Protein AF-A0A2M8W780-F1 (afdb_monomer)

Foldseek 3Di:
DVPFDDDDDQQWWFQFVQFGTDGLVRDAQQTWFWFPADPVGNTHTDGRHGRDDDDDPPPPDDPDDDPPDDDADDDPPPQWAFDDRPPTTGIIGNPDPPDPPQAADKDKDFDDDDDPPDPVNVQSVQLCSPAHGIWIWGDALNATATASHDDQLEGEHEQEDPDQVPGLLQVPDPPVSVVVVLVRLVRVQSRCPGNSHSHPAYEYEYQDVSNQVRVVVSCVVVVGHYYYHHDD

Nearest PDB structures (foldseek):
  6j27-assembly1_A  TM=8.317E-01  e=1.323E+00  Thermus thermophilus HB27
  6j28-assembly2_D  TM=6.941E-01  e=6.254E-01  Thermus thermophilus HB27
  2jjq-assembly1_A  TM=8.835E-01  e=2.631E+00  Pyrococcus abyssi
  7pjh-assembly1_B  TM=4.717E-01  e=2.631E+00  Homo sapiens
  4onj-assembly1_A  TM=4.724E-01  e=1.925E+00  Nicotiana tabacum

Organism: NCBI:txid620910

Mean predicted aligned error: 14.0 Å

Structure (mmCIF, N/CA/C/O backbone):
data_AF-A0A2M8W780-F1
#
_entry.id   AF-A0A2M8W780-F1
#
loop_
_atom_site.group_PDB
_atom_site.id
_atom_site.type_symbol
_atom_site.label_atom_id
_atom_site.label_alt_id
_atom_site.label_comp_id
_atom_site.label_asym_id
_atom_site.label_entity_id
_atom_site.label_seq_id
_atom_site.pdbx_PDB_ins_code
_atom_site.Cartn_x
_atom_site.Cartn_y
_atom_site.Cartn_z
_atom_site.occupancy
_atom_site.B_iso_or_equiv
_atom_site.auth_seq_id
_atom_site.auth_comp_id
_atom_site.auth_asym_id
_atom_site.auth_atom_id
_atom_site.pdbx_PDB_model_num
ATOM 1 N N . ILE A 1 1 ? -22.016 -0.890 18.131 1.00 91.19 1 ILE A N 1
ATOM 2 C CA . ILE A 1 1 ? -22.018 -2.068 17.231 1.00 91.19 1 ILE A CA 1
ATOM 3 C C . ILE A 1 1 ? -23.235 -2.897 17.609 1.00 91.19 1 ILE A C 1
ATOM 5 O O . ILE A 1 1 ? -23.218 -3.497 18.677 1.00 91.19 1 ILE A O 1
ATOM 9 N N . ASN A 1 2 ? -24.309 -2.871 16.814 1.00 88.75 2 ASN A N 1
ATOM 10 C CA . ASN A 1 2 ? -25.604 -3.466 17.177 1.00 88.75 2 ASN A CA 1
ATOM 11 C C . ASN A 1 2 ? -26.101 -3.036 18.574 1.00 88.75 2 ASN A C 1
ATOM 13 O O . ASN A 1 2 ? -26.599 -3.848 19.353 1.00 88.75 2 ASN A O 1
ATOM 17 N N . GLY A 1 3 ? -25.897 -1.765 18.937 1.00 90.06 3 GLY A N 1
ATOM 18 C CA . GLY A 1 3 ? -26.239 -1.248 20.272 1.00 90.06 3 GLY A CA 1
ATOM 19 C C . GLY A 1 3 ? -25.337 -1.730 21.422 1.00 90.06 3 GLY A C 1
ATOM 20 O O . GLY A 1 3 ? -25.556 -1.336 22.563 1.00 90.06 3 GLY A O 1
ATOM 21 N N . GLN A 1 4 ? -24.312 -2.539 21.139 1.00 94.75 4 GLN A N 1
ATOM 22 C CA . GLN A 1 4 ? -23.289 -2.984 22.090 1.00 94.75 4 GLN A CA 1
ATOM 23 C C . GLN A 1 4 ? -21.994 -2.174 21.935 1.00 94.75 4 GLN A C 1
ATOM 25 O O . GLN A 1 4 ? -21.720 -1.604 20.868 1.00 94.75 4 GLN A O 1
ATOM 30 N N . ARG A 1 5 ? -21.188 -2.131 23.002 1.00 91.94 5 ARG A N 1
ATOM 31 C CA . ARG A 1 5 ? -19.956 -1.333 23.091 1.00 91.94 5 ARG A CA 1
ATOM 32 C C . ARG A 1 5 ? -18.717 -2.225 23.196 1.00 91.94 5 ARG A C 1
ATOM 34 O O . ARG A 1 5 ? -18.712 -3.196 23.942 1.00 91.94 5 ARG A O 1
ATOM 41 N N . VAL A 1 6 ? -17.668 -1.833 22.476 1.00 90.81 6 VAL A N 1
ATOM 42 C CA . VAL A 1 6 ? -16.291 -2.317 22.633 1.00 90.81 6 VAL A CA 1
ATOM 43 C C . VAL A 1 6 ? -15.435 -1.104 22.979 1.00 90.81 6 VAL A C 1
ATOM 45 O O . VAL A 1 6 ? -15.558 -0.075 22.318 1.00 90.81 6 VAL A O 1
ATOM 48 N N . THR A 1 7 ? -14.592 -1.223 24.002 1.00 88.50 7 THR A N 1
ATOM 49 C CA . THR A 1 7 ? -13.634 -0.183 24.405 1.00 88.50 7 THR A CA 1
ATOM 50 C C . THR A 1 7 ? -12.225 -0.666 24.086 1.00 88.50 7 THR A C 1
ATOM 52 O O . THR A 1 7 ? -11.894 -1.819 24.354 1.00 88.50 7 THR A O 1
ATOM 55 N N . THR A 1 8 ? -11.404 0.196 23.491 1.00 82.94 8 THR A N 1
ATOM 56 C CA . THR A 1 8 ? -10.075 -0.154 22.975 1.00 82.94 8 THR A CA 1
ATOM 57 C C . THR A 1 8 ? -9.179 1.083 22.902 1.00 82.94 8 THR A C 1
ATOM 59 O O . THR A 1 8 ? -9.688 2.202 22.968 1.00 82.94 8 THR A O 1
ATOM 62 N N . THR A 1 9 ? -7.861 0.898 22.767 1.00 77.81 9 THR A N 1
ATOM 63 C CA . THR A 1 9 ? -6.937 2.014 22.503 1.00 77.81 9 THR A CA 1
ATOM 64 C C . THR A 1 9 ? -7.148 2.578 21.102 1.00 77.81 9 THR A C 1
ATOM 66 O O . THR A 1 9 ? -7.681 1.905 20.215 1.00 77.81 9 THR A O 1
ATOM 69 N N . ASP A 1 10 ? -6.733 3.824 20.901 1.00 76.88 10 ASP A N 1
ATOM 70 C CA . ASP A 1 10 ? -7.009 4.590 19.691 1.00 76.88 10 ASP A CA 1
ATOM 71 C C . ASP A 1 10 ? -6.284 4.018 18.458 1.00 76.88 10 ASP A C 1
ATOM 73 O O . ASP A 1 10 ? -6.794 4.137 17.341 1.00 76.88 10 ASP A O 1
ATOM 77 N N . GLU A 1 11 ? -5.148 3.336 18.647 1.00 68.19 11 GLU A N 1
ATOM 78 C CA . GLU A 1 11 ? -4.393 2.685 17.570 1.00 68.19 11 GLU A CA 1
ATOM 79 C C . GLU A 1 11 ? -4.910 1.297 17.177 1.00 68.19 11 GLU A C 1
ATOM 81 O O . GLU A 1 11 ? -4.496 0.781 16.139 1.00 68.19 11 GLU A O 1
ATOM 86 N N . HIS A 1 12 ? -5.776 0.666 17.979 1.00 78.25 12 HIS A N 1
ATOM 87 C CA . HIS A 1 12 ? -6.146 -0.734 17.764 1.00 78.25 12 HIS A CA 1
ATOM 88 C C . HIS A 1 12 ? -6.961 -0.904 16.465 1.00 78.25 12 HIS A C 1
ATOM 90 O O . HIS A 1 12 ? -8.044 -0.318 16.362 1.00 78.25 12 HIS A O 1
ATOM 96 N N . PRO A 1 13 ? -6.488 -1.670 15.461 1.00 81.44 13 PRO A N 1
ATOM 97 C CA . PRO A 1 13 ? -7.162 -1.722 14.166 1.00 81.44 13 PRO A CA 1
ATOM 98 C C . PRO A 1 13 ? -8.357 -2.683 14.121 1.00 81.44 13 PRO A C 1
ATOM 100 O O . PRO A 1 13 ? -8.284 -3.808 14.616 1.00 81.44 13 PRO A O 1
ATOM 103 N N . PHE A 1 14 ? -9.420 -2.276 13.426 1.00 85.88 14 PHE A N 1
ATOM 104 C CA . PHE A 1 14 ? -10.593 -3.083 13.071 1.00 85.88 14 PHE A CA 1
ATOM 105 C C . PHE A 1 14 ? -10.617 -3.333 11.565 1.00 85.88 14 PHE A C 1
ATOM 107 O O . PHE A 1 14 ? -10.292 -2.440 10.784 1.00 85.88 14 PHE A O 1
ATOM 114 N N . MET A 1 15 ? -11.019 -4.531 11.139 1.00 81.88 15 MET A N 1
ATOM 115 C CA . MET A 1 15 ? -11.178 -4.830 9.716 1.00 81.88 15 MET A CA 1
ATOM 116 C C . MET A 1 15 ? -12.504 -4.264 9.202 1.00 81.88 15 MET A C 1
ATOM 118 O O . MET A 1 15 ? -13.576 -4.670 9.656 1.00 81.88 15 MET A O 1
ATOM 122 N N . VAL A 1 16 ? -12.437 -3.376 8.215 1.00 79.00 16 VAL A N 1
ATOM 123 C CA . VAL A 1 16 ? -13.590 -2.754 7.563 1.00 79.00 16 VAL A CA 1
ATOM 124 C C . VAL A 1 16 ? -13.716 -3.277 6.130 1.00 79.00 16 VAL A C 1
ATOM 126 O O . VAL A 1 16 ? -12.781 -3.212 5.330 1.00 79.00 16 VAL A O 1
ATOM 129 N N . ALA A 1 17 ? -14.882 -3.814 5.783 1.00 72.19 17 ALA A N 1
ATOM 130 C CA . ALA A 1 17 ? -15.147 -4.399 4.476 1.00 72.19 17 ALA A CA 1
ATOM 131 C C . ALA A 1 17 ? -14.957 -3.365 3.355 1.00 72.19 17 ALA A C 1
ATOM 133 O O . ALA A 1 17 ? -15.564 -2.295 3.366 1.00 72.19 17 ALA A O 1
ATOM 134 N N . GLY A 1 18 ? -14.100 -3.696 2.386 1.00 58.19 18 GLY A N 1
ATOM 135 C CA . GLY A 1 18 ? -13.747 -2.813 1.270 1.00 58.19 18 GLY A CA 1
ATOM 136 C C . GLY A 1 18 ? -12.780 -1.673 1.616 1.00 58.19 18 GLY A C 1
ATOM 137 O O . GLY A 1 18 ? -12.380 -0.955 0.705 1.00 58.19 18 GLY A O 1
ATOM 138 N N . LEU A 1 19 ? -12.393 -1.511 2.890 1.00 51.81 19 LEU A N 1
ATOM 139 C CA . LEU A 1 19 ? -11.484 -0.454 3.360 1.00 51.81 19 LEU A CA 1
ATOM 140 C C . LEU A 1 19 ? -10.220 -0.993 4.060 1.00 51.81 19 LEU A C 1
ATOM 142 O O . LEU A 1 19 ? -9.216 -0.290 4.126 1.00 51.81 19 LEU A O 1
ATOM 146 N N . GLY A 1 20 ? -10.226 -2.244 4.526 1.00 64.88 20 GLY A N 1
ATOM 147 C CA . GLY A 1 20 ? -9.077 -2.865 5.190 1.00 64.88 20 GLY A CA 1
ATOM 148 C C . GLY A 1 20 ? -9.007 -2.551 6.687 1.00 64.88 20 GLY A C 1
ATOM 149 O O . GLY A 1 20 ? -10.019 -2.255 7.319 1.00 64.88 20 GLY A O 1
ATOM 150 N N . TRP A 1 21 ? -7.813 -2.654 7.276 1.00 76.88 21 TRP A N 1
ATOM 151 C CA . TRP A 1 21 ? -7.585 -2.362 8.694 1.00 76.88 21 TRP A CA 1
ATOM 152 C C . TRP A 1 21 ? -7.623 -0.855 8.969 1.00 76.88 21 TRP A C 1
ATOM 154 O O . TRP A 1 21 ? -6.820 -0.111 8.412 1.00 76.88 21 TRP A O 1
ATOM 164 N N . ILE A 1 22 ? -8.507 -0.416 9.865 1.00 70.62 22 ILE A N 1
ATOM 165 C CA . ILE A 1 22 ? -8.675 0.986 10.270 1.00 70.62 22 ILE A CA 1
ATOM 166 C C . ILE A 1 22 ? -8.474 1.102 11.778 1.00 70.62 22 ILE A C 1
ATOM 168 O O . ILE A 1 22 ? -9.104 0.370 12.539 1.00 70.62 22 ILE A O 1
ATOM 172 N N . ALA A 1 23 ? -7.600 2.013 12.216 1.00 75.56 23 ALA A N 1
ATOM 173 C CA . ALA A 1 23 ? -7.393 2.292 13.636 1.00 75.56 23 ALA A CA 1
ATOM 174 C C . ALA A 1 23 ? -8.700 2.757 14.298 1.00 75.56 23 ALA A C 1
ATOM 176 O O . ALA A 1 23 ? -9.481 3.485 13.684 1.00 75.56 23 ALA A O 1
ATOM 177 N N . ALA A 1 24 ? -8.925 2.383 15.558 1.00 82.06 24 ALA A N 1
ATOM 178 C CA . ALA A 1 24 ? -10.159 2.702 16.276 1.00 82.06 24 ALA A CA 1
ATOM 179 C C . ALA A 1 24 ? -10.518 4.200 16.246 1.00 82.06 24 ALA A C 1
ATOM 181 O O . ALA A 1 24 ? -11.689 4.543 16.093 1.00 82.06 24 ALA A O 1
ATOM 182 N N . ARG A 1 25 ? -9.522 5.095 16.328 1.00 78.69 25 ARG A N 1
ATOM 183 C CA . ARG A 1 25 ? -9.727 6.557 16.242 1.00 78.69 25 ARG A CA 1
ATOM 184 C C . ARG A 1 25 ? -10.206 7.071 14.889 1.00 78.69 25 ARG A C 1
ATOM 186 O O . ARG A 1 25 ? -10.754 8.167 14.824 1.00 78.69 25 ARG A O 1
ATOM 193 N N . ASP A 1 26 ? -9.942 6.316 13.828 1.00 77.94 26 ASP A N 1
ATOM 194 C CA . ASP A 1 26 ? -10.221 6.706 12.447 1.00 77.94 26 ASP A CA 1
ATOM 195 C C . ASP A 1 26 ? -11.528 6.080 11.929 1.00 77.94 26 ASP A C 1
ATOM 197 O O . ASP A 1 26 ? -12.012 6.467 10.861 1.00 77.94 26 ASP A O 1
ATOM 201 N N . LEU A 1 27 ? -12.127 5.160 12.700 1.00 82.56 27 LEU A N 1
ATOM 202 C CA . LEU A 1 27 ? -13.440 4.586 12.424 1.00 82.56 27 LEU A CA 1
ATOM 203 C C . LEU A 1 27 ?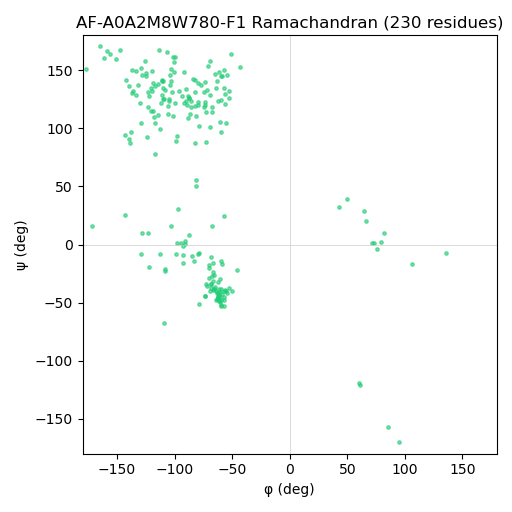 -14.534 5.653 12.422 1.00 82.56 27 LEU A C 1
ATOM 205 O O . LEU A 1 27 ? -14.510 6.632 13.174 1.00 82.56 27 LEU A O 1
ATOM 209 N N . ARG A 1 28 ? -15.553 5.428 11.597 1.00 84.94 28 ARG A N 1
ATOM 210 C CA . ARG A 1 28 ? -16.706 6.316 11.464 1.00 84.94 28 ARG A CA 1
ATOM 211 C C . ARG A 1 28 ? -18.003 5.542 11.614 1.00 84.94 28 ARG A C 1
ATOM 213 O O . ARG A 1 28 ? -18.146 4.404 11.170 1.00 84.94 28 ARG A O 1
ATOM 220 N N . ALA A 1 29 ? -18.998 6.206 12.200 1.00 88.88 29 ALA A N 1
ATOM 221 C CA . ALA A 1 29 ? -20.367 5.717 12.155 1.00 88.88 29 ALA A CA 1
ATOM 222 C C . ALA A 1 29 ? -20.763 5.441 10.694 1.00 88.88 29 ALA A C 1
ATOM 224 O O . ALA A 1 29 ? -20.635 6.307 9.827 1.00 88.88 29 ALA A O 1
ATOM 225 N N . GLY A 1 30 ? -21.233 4.227 10.428 1.00 84.81 30 GLY A N 1
ATOM 226 C CA . GLY A 1 30 ? -21.582 3.747 9.099 1.00 84.81 30 GLY A CA 1
ATOM 227 C C . GLY A 1 30 ? -20.597 2.753 8.483 1.00 84.81 30 GLY A C 1
ATOM 228 O O . GLY A 1 30 ? -21.027 2.055 7.561 1.00 84.81 30 GLY A O 1
ATOM 229 N N . ASP A 1 31 ? -19.365 2.637 8.990 1.00 84.19 31 ASP A N 1
ATOM 230 C CA . ASP A 1 31 ? -18.381 1.654 8.515 1.00 84.19 31 ASP A 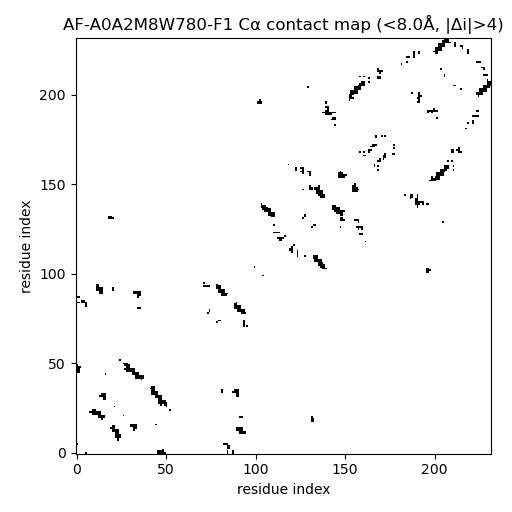CA 1
ATOM 231 C C . ASP A 1 31 ? -18.908 0.217 8.661 1.00 84.19 31 ASP A C 1
ATOM 233 O O . ASP A 1 31 ? -19.641 -0.103 9.600 1.00 84.19 31 ASP A O 1
ATOM 237 N N . LEU A 1 32 ? -18.557 -0.656 7.715 1.00 86.38 32 LEU A N 1
ATOM 238 C CA . LEU A 1 32 ? -18.978 -2.060 7.700 1.00 86.38 32 LEU A CA 1
ATOM 239 C C . LEU A 1 32 ? -17.867 -2.939 8.277 1.00 86.38 32 LEU A C 1
ATOM 241 O O . LEU A 1 32 ? -16.970 -3.357 7.552 1.00 86.38 32 LEU A O 1
ATOM 245 N N . LEU A 1 33 ? -17.914 -3.224 9.577 1.00 89.44 33 LEU A N 1
ATOM 246 C CA . LEU A 1 33 ? -16.915 -4.062 10.242 1.00 89.44 33 LEU A CA 1
ATOM 247 C C . LEU A 1 33 ? -17.087 -5.521 9.820 1.00 89.44 33 LEU A C 1
ATOM 249 O O . LEU A 1 33 ? -18.205 -6.038 9.847 1.00 89.44 33 LEU A O 1
ATOM 253 N N . VAL A 1 34 ? -15.993 -6.191 9.461 1.00 86.38 34 VAL A N 1
ATOM 254 C CA . VAL A 1 34 ? -16.003 -7.623 9.139 1.00 86.38 34 VAL A CA 1
ATOM 255 C C . VAL A 1 34 ? -16.265 -8.420 10.410 1.00 86.38 34 VAL A C 1
ATOM 257 O O . VAL A 1 34 ? -15.597 -8.231 11.431 1.00 86.38 34 VAL A O 1
ATOM 260 N N . THR A 1 35 ? -17.243 -9.318 10.342 1.00 89.62 35 THR A N 1
ATOM 261 C CA . THR A 1 35 ? -17.590 -10.222 11.436 1.00 89.62 35 THR A CA 1
ATOM 262 C C . THR A 1 35 ? -17.134 -11.642 11.152 1.00 89.62 35 THR A C 1
ATOM 264 O O . THR A 1 35 ? -16.807 -11.983 10.014 1.00 89.62 35 THR A O 1
ATOM 267 N N . ALA A 1 36 ? -17.130 -12.487 12.186 1.00 81.69 36 ALA A N 1
ATOM 268 C CA . ALA A 1 36 ? -16.865 -13.910 12.007 1.00 81.69 36 ALA A CA 1
ATOM 269 C C . ALA A 1 36 ? -17.790 -14.492 10.929 1.00 81.69 36 ALA A C 1
ATOM 271 O O . ALA A 1 36 ? -18.995 -14.225 10.918 1.00 81.69 36 ALA A O 1
ATOM 272 N N . ALA A 1 37 ? -17.201 -15.246 10.002 1.00 67.94 37 ALA A N 1
ATOM 273 C CA . ALA A 1 37 ? -17.949 -15.944 8.972 1.00 67.94 37 ALA A CA 1
ATOM 274 C C . ALA A 1 37 ? -18.852 -17.005 9.616 1.00 67.94 37 ALA A C 1
ATOM 276 O O . ALA A 1 37 ? -18.407 -17.782 10.462 1.00 67.94 37 ALA A O 1
ATOM 277 N N . ASP A 1 38 ? -20.103 -17.056 9.172 1.00 58.88 38 ASP A N 1
ATOM 278 C CA . ASP A 1 38 ? -20.955 -18.232 9.335 1.00 58.88 38 ASP A CA 1
ATOM 279 C C . ASP A 1 38 ? -20.621 -19.195 8.176 1.00 58.88 38 ASP A C 1
ATOM 281 O O . ASP A 1 38 ? -20.380 -18.715 7.062 1.00 58.88 38 ASP A O 1
ATOM 285 N N . PRO A 1 39 ? -20.600 -20.529 8.362 1.00 47.28 39 PRO A N 1
ATOM 286 C CA . PRO A 1 39 ? -20.516 -21.487 7.255 1.00 47.28 39 PRO A CA 1
ATOM 287 C C . PRO A 1 39 ? -21.463 -21.212 6.068 1.00 47.28 39 PRO A C 1
ATOM 289 O O . PRO A 1 39 ? -21.170 -21.666 4.962 1.00 47.28 39 PRO A O 1
ATOM 292 N N . THR A 1 40 ? -22.559 -20.463 6.240 1.00 47.16 40 THR A N 1
ATOM 293 C CA . THR A 1 40 ? -23.440 -20.051 5.129 1.00 47.16 40 THR A CA 1
ATOM 294 C C . THR A 1 40 ? -23.109 -18.688 4.508 1.00 47.16 40 THR A C 1
ATOM 296 O O . THR A 1 40 ? -23.589 -18.394 3.414 1.00 47.16 40 THR A O 1
ATOM 299 N N . THR A 1 41 ? -22.306 -17.853 5.175 1.00 50.41 41 THR A N 1
ATOM 300 C CA . THR A 1 41 ? -21.992 -16.476 4.760 1.00 50.41 41 THR A CA 1
ATOM 301 C C . THR A 1 41 ? -20.505 -16.179 5.013 1.00 50.41 41 THR A C 1
ATOM 303 O O . THR A 1 41 ? -20.143 -15.701 6.091 1.00 50.41 41 THR A O 1
ATOM 306 N N . PRO A 1 42 ? -19.624 -16.430 4.025 1.00 49.50 42 PRO A N 1
ATOM 307 C CA . PRO A 1 42 ? -18.169 -16.377 4.207 1.00 49.50 42 PRO A CA 1
ATOM 308 C C . PRO A 1 42 ? -17.597 -14.971 4.447 1.00 49.50 42 PRO A C 1
ATOM 310 O O . PRO A 1 42 ? -16.437 -14.833 4.827 1.00 49.50 42 PRO A O 1
ATOM 313 N N . THR A 1 43 ? -18.380 -13.908 4.253 1.00 60.56 43 THR A N 1
ATOM 314 C CA . THR A 1 43 ? -18.011 -12.552 4.679 1.00 60.56 43 THR A CA 1
ATOM 315 C C . THR A 1 43 ? -19.260 -11.838 5.171 1.00 60.56 43 THR A C 1
ATOM 317 O O . THR A 1 43 ? -20.032 -11.289 4.387 1.00 60.56 43 THR A O 1
ATOM 320 N N . ALA A 1 44 ? -19.487 -11.901 6.478 1.00 81.88 44 ALA A N 1
ATOM 321 C CA . ALA A 1 44 ? -20.535 -11.144 7.140 1.00 81.88 44 ALA A CA 1
ATOM 322 C C . ALA A 1 44 ? -19.972 -9.797 7.621 1.00 81.88 44 ALA A C 1
ATOM 324 O O . ALA A 1 44 ? -18.783 -9.673 7.924 1.00 81.88 44 ALA A O 1
ATOM 325 N N . THR A 1 45 ? -20.823 -8.773 7.647 1.00 87.50 45 THR A N 1
ATOM 326 C CA . THR A 1 45 ? -20.456 -7.434 8.119 1.00 87.50 45 THR A CA 1
ATOM 327 C C . THR A 1 45 ? -21.508 -6.883 9.062 1.00 87.50 45 THR A C 1
ATOM 329 O O . THR A 1 45 ? -22.700 -7.117 8.856 1.00 87.50 45 THR A O 1
ATOM 332 N N . VAL A 1 46 ? -21.084 -6.059 10.016 1.00 92.25 46 VAL A N 1
ATOM 333 C CA . VAL A 1 46 ? -21.964 -5.265 10.878 1.00 92.25 46 VAL A CA 1
ATOM 334 C C . VAL A 1 46 ? -21.699 -3.777 10.672 1.00 92.25 46 VAL A C 1
ATOM 336 O O . VAL A 1 46 ? -20.553 -3.350 10.556 1.00 92.25 46 VAL A O 1
ATOM 339 N N . ARG A 1 47 ? -22.760 -2.966 10.633 1.00 91.94 47 ARG A N 1
ATOM 340 C CA . ARG A 1 47 ? -22.622 -1.509 10.568 1.00 91.94 47 ARG A CA 1
ATOM 341 C C . ARG A 1 47 ? -22.197 -0.964 11.933 1.00 91.94 47 ARG A C 1
ATOM 343 O O . ARG A 1 47 ? -22.805 -1.283 12.952 1.00 91.94 47 ARG A O 1
ATOM 350 N N . LEU A 1 48 ? -21.178 -0.113 11.952 1.00 93.38 48 LEU A N 1
ATOM 351 C CA . LEU A 1 48 ? -20.771 0.621 13.142 1.00 93.38 48 LEU A CA 1
ATOM 352 C C . LEU A 1 48 ? -21.766 1.752 13.426 1.00 93.38 48 LEU A C 1
ATOM 354 O O . LEU A 1 48 ? -21.938 2.647 12.604 1.00 93.38 48 LEU A O 1
ATOM 358 N N . ASP A 1 49 ? -22.429 1.713 14.582 1.00 93.38 49 ASP A N 1
ATOM 359 C CA . ASP A 1 49 ? -23.482 2.685 14.915 1.00 93.38 49 ASP A CA 1
ATOM 360 C C . ASP A 1 49 ? -22.922 4.071 15.267 1.00 93.38 49 ASP A C 1
ATOM 362 O O . ASP A 1 49 ? -23.456 5.090 14.837 1.00 93.38 49 ASP A O 1
ATOM 366 N N . ALA A 1 50 ? -21.860 4.104 16.075 1.00 91.56 50 ALA A N 1
ATOM 367 C CA . ALA A 1 50 ? -21.275 5.312 16.645 1.00 91.56 50 ALA A CA 1
ATOM 368 C C . ALA A 1 50 ? -19.838 5.048 17.117 1.00 91.56 50 ALA A C 1
ATOM 370 O O . ALA A 1 50 ? -19.466 3.896 17.362 1.00 91.56 50 ALA A O 1
ATOM 371 N N . VAL A 1 51 ? -19.067 6.126 17.273 1.00 90.19 51 VAL A N 1
ATOM 372 C CA . VAL A 1 51 ? -17.728 6.130 17.874 1.00 90.19 51 VAL A CA 1
ATOM 373 C C . VAL A 1 51 ? -17.694 7.226 18.933 1.00 90.19 51 VAL A C 1
ATOM 375 O O . VAL A 1 51 ? -17.923 8.392 18.615 1.00 90.19 51 VAL A O 1
ATOM 378 N N . ASP A 1 52 ? -17.396 6.839 20.172 1.00 87.94 52 ASP A N 1
ATOM 379 C CA . ASP A 1 52 ? -17.179 7.751 21.295 1.00 87.94 52 ASP A CA 1
ATOM 380 C C . ASP A 1 52 ? -15.670 7.805 21.581 1.00 87.94 52 ASP A C 1
ATOM 382 O O . ASP A 1 52 ? -15.053 6.766 21.814 1.00 87.94 52 ASP A O 1
ATOM 386 N N . ILE A 1 53 ? -15.066 8.999 21.548 1.00 81.56 53 ILE A N 1
ATOM 387 C CA . ILE A 1 53 ? -13.638 9.191 21.850 1.00 81.56 53 ILE A CA 1
ATOM 388 C C . ILE A 1 53 ? -13.507 9.829 23.230 1.00 81.56 53 ILE A C 1
ATOM 390 O O . ILE A 1 53 ? -13.836 11.002 23.415 1.00 81.56 53 ILE A O 1
ATOM 394 N N . GLU A 1 54 ? -12.972 9.069 24.179 1.00 79.19 54 GLU A N 1
ATOM 395 C CA . GLU A 1 54 ? -12.589 9.573 25.496 1.00 79.19 54 GLU A CA 1
ATOM 396 C C . GLU A 1 54 ? -11.129 10.048 25.449 1.00 79.19 54 GLU A C 1
ATOM 398 O O . GLU A 1 54 ? -10.230 9.303 25.058 1.00 79.19 54 GLU A O 1
ATOM 403 N N . ARG A 1 55 ? -10.881 11.312 25.812 1.00 70.56 55 ARG A N 1
ATOM 404 C CA . ARG A 1 55 ? -9.522 11.852 25.952 1.00 70.56 55 ARG A CA 1
ATOM 405 C C . ARG A 1 55 ? -9.147 11.851 27.426 1.00 70.56 55 ARG A C 1
ATOM 407 O O . ARG A 1 55 ? -9.819 12.497 28.220 1.00 70.56 55 ARG A O 1
ATOM 414 N N . ALA A 1 56 ? -8.064 11.164 27.774 1.00 60.91 56 ALA A N 1
ATOM 415 C CA . ALA A 1 56 ? -7.443 11.334 29.080 1.00 60.91 56 ALA A CA 1
ATOM 416 C C . ALA A 1 56 ? -6.734 12.701 29.110 1.00 60.91 56 ALA A C 1
ATOM 418 O O . ALA A 1 56 ? -5.779 12.935 28.359 1.00 60.91 56 ALA A O 1
ATOM 419 N N . ASP A 1 57 ? -7.219 13.626 29.939 1.00 52.03 57 ASP A N 1
ATOM 420 C CA . ASP A 1 57 ? -6.667 14.976 30.065 1.00 52.03 57 ASP A CA 1
ATOM 421 C C . ASP A 1 57 ? -5.322 14.947 30.805 1.00 52.03 57 ASP A C 1
ATOM 423 O O . ASP A 1 57 ? -5.218 15.167 32.010 1.00 52.03 57 ASP A O 1
ATOM 427 N N . ARG A 1 58 ? -4.234 14.759 30.053 1.00 50.59 58 ARG A N 1
ATOM 428 C CA . ARG A 1 58 ? -2.858 14.780 30.588 1.00 50.59 58 ARG A CA 1
ATOM 429 C C . ARG A 1 58 ? -2.453 16.101 31.264 1.00 50.59 58 ARG A C 1
ATOM 431 O O . ARG A 1 58 ? -1.421 16.144 31.920 1.00 50.59 58 ARG A O 1
ATOM 438 N N . ALA A 1 59 ? -3.212 17.183 31.070 1.00 44.06 59 ALA A N 1
ATOM 439 C CA . ALA A 1 59 ? -2.883 18.525 31.560 1.00 44.06 59 ALA A CA 1
ATOM 440 C C . ALA A 1 59 ? -3.486 18.868 32.939 1.00 44.06 59 ALA A C 1
ATOM 442 O O . ALA A 1 59 ? -3.135 19.903 33.504 1.00 44.06 59 ALA A O 1
ATOM 443 N N . GLY A 1 60 ? -4.377 18.029 33.479 1.00 45.84 60 GLY A N 1
ATOM 444 C CA . GLY A 1 60 ? -4.995 18.215 34.803 1.00 45.84 60 GLY A CA 1
ATOM 445 C C . GLY A 1 60 ? -4.585 17.172 35.845 1.00 45.84 60 GLY A C 1
ATOM 446 O O . GLY A 1 60 ? -4.904 17.321 37.024 1.00 45.84 60 GLY A O 1
ATOM 447 N N . ALA A 1 61 ? -3.866 16.132 35.425 1.00 44.31 61 ALA A N 1
ATOM 448 C CA . ALA A 1 61 ? -3.438 15.047 36.284 1.00 44.31 61 ALA A CA 1
ATOM 449 C C . ALA A 1 61 ? -2.221 15.473 37.122 1.00 44.31 61 ALA A C 1
ATOM 451 O O . ALA A 1 61 ? -1.077 15.437 36.669 1.00 44.31 61 ALA A O 1
ATOM 452 N N . GLY A 1 62 ? -2.460 15.807 38.395 1.00 41.31 62 GLY A N 1
ATOM 453 C CA . GLY A 1 62 ? -1.518 15.378 39.433 1.00 41.31 62 GLY A CA 1
ATOM 454 C C . GLY A 1 62 ? -1.272 13.868 39.301 1.00 41.31 62 GLY A C 1
ATOM 455 O O . GLY A 1 62 ? -2.032 13.190 38.619 1.00 41.31 62 GLY A O 1
ATOM 456 N N . GLU A 1 63 ? -0.217 13.345 39.923 1.00 46.25 63 GLU A N 1
ATOM 457 C CA . GLU A 1 63 ? 0.350 11.985 39.768 1.00 46.25 63 GLU A CA 1
ATOM 458 C C . GLU A 1 63 ? -0.598 10.777 40.041 1.00 46.25 63 GLU A C 1
ATOM 460 O O . GLU A 1 63 ? -0.139 9.692 40.385 1.00 46.25 63 GLU A O 1
ATOM 465 N N . THR A 1 64 ? -1.920 10.919 39.913 1.00 46.59 64 THR A N 1
ATOM 466 C CA . THR A 1 64 ? -2.948 9.932 40.263 1.00 46.59 64 THR A CA 1
ATOM 467 C C . THR A 1 64 ? -4.158 9.900 39.312 1.00 46.59 64 THR A C 1
ATOM 469 O O . THR A 1 64 ? -5.235 9.508 39.760 1.00 46.59 64 THR A O 1
ATOM 472 N N . ASP A 1 65 ? -4.053 10.314 38.043 1.00 45.72 65 ASP A N 1
ATOM 473 C CA . ASP A 1 65 ? -5.129 10.027 37.074 1.00 45.72 65 ASP A CA 1
ATOM 474 C C . ASP A 1 65 ? -4.892 8.660 36.417 1.00 45.72 65 ASP A C 1
ATOM 476 O O . ASP A 1 65 ? -3.790 8.354 35.966 1.00 45.72 65 ASP A O 1
ATOM 480 N N . SER A 1 66 ? -5.901 7.799 36.492 1.00 47.03 66 SER A N 1
ATOM 481 C CA . SER A 1 66 ? -5.784 6.339 36.457 1.00 47.03 66 SER A CA 1
ATOM 482 C C . SER A 1 66 ? -5.068 5.795 35.218 1.00 47.03 66 SER A C 1
ATOM 484 O O . SER A 1 66 ? -5.568 5.947 34.104 1.00 47.03 66 SER A O 1
ATOM 486 N N . ASP A 1 67 ? -3.969 5.062 35.417 1.00 50.84 67 ASP A N 1
ATOM 487 C CA . ASP A 1 67 ? -3.432 4.155 34.401 1.00 50.84 67 ASP A CA 1
ATOM 488 C C . ASP A 1 67 ? -4.541 3.172 33.988 1.00 50.84 67 ASP A C 1
ATOM 490 O O . ASP A 1 67 ? -4.892 2.244 34.727 1.00 50.84 67 ASP A O 1
ATOM 494 N N . VAL A 1 68 ? -5.135 3.380 32.808 1.00 60.06 68 VAL A N 1
ATOM 495 C CA . VAL A 1 68 ? -6.109 2.442 32.245 1.00 60.06 68 VAL A CA 1
ATOM 496 C C . VAL A 1 68 ? -5.342 1.186 31.853 1.00 60.06 68 VAL A C 1
ATOM 498 O O . VAL A 1 68 ? -4.657 1.140 30.833 1.00 60.06 68 VAL A O 1
ATOM 501 N N . THR A 1 69 ? -5.428 0.158 32.696 1.00 65.62 69 THR A N 1
ATOM 502 C CA . THR A 1 69 ? -4.819 -1.139 32.402 1.00 65.62 69 THR A CA 1
ATOM 503 C C . THR A 1 69 ? -5.560 -1.773 31.230 1.00 65.62 69 THR A C 1
ATOM 505 O O . THR A 1 69 ? -6.732 -2.131 31.345 1.00 65.62 69 THR A O 1
ATOM 508 N N . VAL A 1 70 ? -4.864 -1.927 30.107 1.00 65.12 70 VAL A N 1
ATOM 509 C CA . VAL A 1 70 ? -5.352 -2.655 28.933 1.00 65.12 70 VAL A CA 1
ATOM 510 C C . VAL A 1 70 ? -4.678 -4.019 28.852 1.00 65.12 70 VAL A C 1
ATOM 512 O O . VAL A 1 70 ? -3.513 -4.181 29.214 1.00 65.12 70 VAL A O 1
ATOM 515 N N . TYR A 1 71 ? -5.417 -5.014 28.371 1.00 63.59 71 TYR A N 1
ATOM 516 C CA . TYR A 1 71 ? -4.908 -6.365 28.168 1.00 63.59 71 TYR A CA 1
ATOM 517 C C . TYR A 1 71 ? -4.753 -6.618 26.676 1.00 63.59 71 TYR A C 1
ATOM 519 O O . TYR A 1 71 ? -5.665 -6.341 25.901 1.00 63.59 71 TYR A O 1
ATOM 527 N N . ASN A 1 72 ? -3.608 -7.170 26.287 1.00 62.00 72 ASN A N 1
ATOM 528 C CA . ASN A 1 72 ? -3.378 -7.653 24.935 1.00 62.00 72 ASN A CA 1
ATOM 529 C C . ASN A 1 72 ? -3.063 -9.155 24.978 1.00 62.00 72 ASN A C 1
ATOM 531 O O . ASN A 1 72 ? -2.508 -9.657 25.957 1.00 62.00 72 ASN A O 1
ATOM 535 N N . VAL A 1 73 ? -3.432 -9.877 23.927 1.00 63.53 73 VAL A N 1
ATOM 536 C CA . VAL A 1 73 ? -3.186 -11.315 23.780 1.00 63.53 73 VAL A CA 1
ATOM 537 C C . VAL A 1 73 ? -2.168 -11.517 22.675 1.00 63.53 73 VAL A C 1
ATOM 539 O O . VAL A 1 73 ? -2.236 -10.837 21.668 1.00 63.53 73 VAL A O 1
ATOM 542 N N . HIS A 1 74 ? -1.221 -12.441 22.810 1.00 59.38 74 HIS A N 1
ATOM 543 C CA . HIS A 1 74 ? -0.320 -12.771 21.704 1.00 59.38 74 HIS A CA 1
ATOM 544 C C . HIS A 1 74 ? -0.974 -13.825 20.797 1.00 59.38 74 HIS A C 1
ATOM 546 O O . HIS A 1 74 ? -1.337 -14.903 21.263 1.00 59.38 74 HIS A O 1
ATOM 552 N N . VAL A 1 75 ? -1.117 -13.522 19.502 1.00 61.94 75 VAL A N 1
ATOM 553 C CA . VAL A 1 75 ? -1.688 -14.432 18.493 1.00 61.94 75 VAL A CA 1
ATOM 554 C C . VAL A 1 75 ? -0.590 -14.780 17.495 1.00 61.94 75 VAL A C 1
ATOM 556 O O . VAL A 1 75 ? -0.150 -13.913 16.749 1.00 61.94 75 VAL A O 1
ATOM 559 N N . HIS A 1 76 ? -0.150 -16.038 17.500 1.00 37.25 76 HIS A N 1
ATOM 560 C CA . HIS A 1 76 ? 1.110 -16.473 16.883 1.00 37.25 76 HIS A CA 1
ATOM 561 C C . HIS A 1 76 ? 1.135 -16.450 15.342 1.00 37.25 76 HIS A C 1
ATOM 563 O O . HIS A 1 76 ? 2.205 -16.330 14.765 1.00 37.25 76 HIS A O 1
ATOM 569 N N . ALA A 1 77 ? -0.005 -16.624 14.664 1.00 55.31 77 ALA A N 1
ATOM 570 C CA . ALA A 1 77 ? -0.022 -16.830 13.209 1.00 55.31 77 ALA A CA 1
ATOM 571 C C . ALA A 1 77 ? -0.581 -15.629 12.439 1.00 55.31 77 ALA A C 1
ATOM 573 O O . ALA A 1 77 ? 0.133 -14.962 11.704 1.00 55.31 77 ALA A O 1
ATOM 574 N N . HIS A 1 78 ? -1.872 -15.347 12.596 1.00 55.25 78 HIS A N 1
ATOM 575 C CA . HIS A 1 78 ? -2.555 -14.363 11.750 1.00 55.25 78 HIS A CA 1
ATOM 576 C C . HIS A 1 78 ? -2.600 -12.959 12.354 1.00 55.25 78 HIS A C 1
ATOM 578 O O . HIS A 1 78 ? -3.232 -12.079 11.776 1.00 55.25 78 HIS A O 1
ATOM 584 N N . HIS A 1 79 ? -2.001 -12.774 13.540 1.00 68.75 79 HIS A N 1
ATOM 585 C CA . HIS A 1 79 ? -2.012 -11.523 14.308 1.00 68.75 79 HIS A CA 1
ATOM 586 C C . HIS A 1 79 ? -3.385 -10.836 14.337 1.00 68.75 79 HIS A C 1
ATOM 588 O O . HIS A 1 79 ? -3.482 -9.621 14.392 1.00 68.75 79 HIS A O 1
ATOM 594 N N . SER A 1 80 ? -4.458 -11.625 14.302 1.00 73.69 80 SER A N 1
ATOM 595 C CA . SER A 1 80 ? -5.837 -11.162 14.199 1.00 73.69 80 SER A CA 1
ATOM 596 C C . SER A 1 80 ? -6.707 -12.048 15.072 1.00 73.69 80 SER A C 1
ATOM 598 O O . SER A 1 80 ? -6.478 -13.257 15.160 1.00 73.69 80 SER A O 1
ATOM 600 N N . TYR A 1 81 ? -7.690 -11.454 15.731 1.00 81.44 81 TYR A N 1
ATOM 601 C CA . TYR A 1 81 ? -8.643 -12.166 16.574 1.00 81.44 81 TYR A CA 1
ATOM 602 C C . TYR A 1 81 ? -10.004 -11.477 16.530 1.00 81.44 81 TYR A C 1
ATOM 604 O O . TYR A 1 81 ? -10.136 -10.369 16.016 1.00 81.44 81 TYR A O 1
ATOM 612 N N . TYR A 1 82 ? -11.030 -12.151 17.043 1.00 87.56 82 TYR A N 1
ATOM 613 C CA . TYR A 1 82 ? -12.356 -11.563 17.166 1.00 87.56 82 TYR A CA 1
ATOM 614 C C . TYR A 1 82 ? -12.558 -10.993 18.567 1.00 87.56 82 TYR A C 1
ATOM 616 O O . TYR A 1 82 ? -12.305 -11.677 19.559 1.00 87.56 82 TYR A O 1
ATOM 624 N N . VAL A 1 83 ? -13.059 -9.761 18.636 1.00 89.12 83 VAL A N 1
ATOM 625 C CA . VAL A 1 83 ? -13.590 -9.159 19.864 1.00 89.12 83 VAL A CA 1
ATOM 626 C C . VAL A 1 83 ? -15.109 -9.189 19.797 1.00 89.12 83 VAL A C 1
ATOM 628 O O . VAL A 1 83 ? -15.704 -8.972 18.743 1.00 89.12 83 VAL A O 1
ATOM 631 N N . LEU A 1 84 ? -15.743 -9.480 20.926 1.00 91.38 84 LEU A N 1
ATOM 632 C CA . LEU A 1 84 ? -17.192 -9.564 21.022 1.00 91.38 84 LEU A CA 1
ATOM 633 C C . LEU A 1 84 ? -17.795 -8.213 21.432 1.00 91.38 84 LEU A C 1
ATOM 635 O O . LEU A 1 84 ? -17.491 -7.686 22.499 1.00 91.38 84 LEU A O 1
ATOM 639 N N . ALA A 1 85 ? -18.688 -7.682 20.597 1.00 89.88 85 ALA A N 1
ATOM 640 C CA . ALA A 1 85 ? -19.640 -6.633 20.950 1.00 89.88 85 ALA A CA 1
ATOM 641 C C . ALA A 1 85 ? -20.999 -7.293 21.250 1.00 89.88 85 ALA A C 1
ATOM 643 O O . ALA A 1 85 ? -21.808 -7.513 20.343 1.00 89.88 85 ALA A O 1
ATOM 644 N N . GLY A 1 86 ? -21.232 -7.682 22.508 1.00 90.00 86 GLY A N 1
ATOM 645 C CA . GLY A 1 86 ? -22.299 -8.636 22.844 1.00 90.00 86 GLY A CA 1
ATOM 646 C C . GLY A 1 86 ? -22.043 -9.974 22.146 1.00 90.00 86 GLY A C 1
ATOM 647 O O . GLY A 1 86 ? -20.969 -10.534 22.309 1.00 90.00 86 GLY A O 1
ATOM 648 N N . ASP A 1 87 ? -22.973 -10.442 21.311 1.00 89.31 87 ASP A N 1
ATOM 649 C CA . ASP A 1 87 ? -22.794 -11.674 20.518 1.00 89.31 87 ASP A CA 1
ATOM 650 C C . ASP A 1 87 ? -22.183 -11.422 19.125 1.00 89.31 87 ASP A C 1
ATOM 652 O O . ASP A 1 87 ? -21.985 -12.347 18.338 1.00 89.31 87 ASP A O 1
ATOM 656 N N . THR A 1 88 ? -21.884 -10.162 18.783 1.00 89.94 88 THR A N 1
ATOM 657 C CA . THR A 1 88 ? -21.309 -9.811 17.477 1.00 89.94 88 THR A CA 1
ATOM 658 C C . THR A 1 88 ? -19.785 -9.882 17.533 1.00 89.94 88 THR A C 1
ATOM 660 O O . THR A 1 88 ? -19.142 -9.026 18.135 1.00 89.94 88 THR A O 1
ATOM 663 N N . ALA A 1 89 ? -19.199 -10.883 16.879 1.00 90.38 89 ALA A N 1
ATOM 664 C CA . ALA A 1 89 ? -17.753 -11.039 16.758 1.00 90.38 89 ALA A CA 1
ATOM 665 C C . ALA A 1 89 ? -17.191 -10.152 15.640 1.00 90.38 89 ALA A C 1
ATOM 667 O O . ALA A 1 89 ? -17.435 -10.444 14.473 1.00 90.38 89 ALA A O 1
ATOM 668 N N . VAL A 1 90 ? -16.429 -9.108 15.979 1.00 91.25 90 VAL A N 1
ATOM 669 C CA . VAL A 1 90 ? -15.759 -8.207 15.022 1.00 91.25 90 VAL A CA 1
ATOM 670 C C . VAL A 1 90 ? -14.267 -8.507 14.926 1.00 91.25 90 VAL A C 1
ATOM 672 O O . VAL A 1 90 ? -13.617 -8.768 15.938 1.00 91.25 90 VAL A O 1
ATOM 675 N N . LEU A 1 91 ? -13.734 -8.508 13.705 1.00 88.94 91 LEU A N 1
ATOM 676 C CA . LEU A 1 91 ? -12.341 -8.852 13.429 1.00 88.94 91 LEU A CA 1
ATOM 677 C C . LEU A 1 91 ? -11.412 -7.666 13.728 1.00 88.94 91 LEU A C 1
ATOM 679 O O . LEU A 1 91 ? -11.561 -6.591 13.141 1.00 88.94 91 LEU A O 1
ATOM 683 N N . VAL A 1 92 ? -10.435 -7.879 14.608 1.00 85.62 92 VAL A N 1
ATOM 684 C CA . VAL A 1 92 ? -9.441 -6.880 15.025 1.00 85.62 92 VAL A CA 1
ATOM 685 C C . VAL A 1 92 ? -8.017 -7.389 14.825 1.00 85.62 92 VAL A C 1
ATOM 687 O O . VAL A 1 92 ? -7.782 -8.602 14.769 1.00 85.62 92 VAL A O 1
ATOM 690 N N . HIS A 1 93 ? -7.065 -6.463 14.721 1.00 78.69 93 HIS A N 1
ATOM 691 C CA . HIS A 1 93 ? -5.654 -6.782 14.545 1.00 78.69 93 HIS A CA 1
ATOM 692 C C . HIS A 1 93 ? -4.873 -6.627 15.852 1.00 78.69 93 HIS A C 1
ATOM 694 O O . HIS A 1 93 ? -4.878 -5.592 16.513 1.00 78.69 93 HIS A O 1
ATOM 700 N N . ASN A 1 94 ? -4.090 -7.646 16.167 1.00 66.31 94 ASN A N 1
ATOM 701 C CA . ASN A 1 94 ? -3.117 -7.675 17.244 1.00 66.31 94 ASN A CA 1
ATOM 702 C C . ASN A 1 94 ? -1.797 -7.003 16.827 1.00 66.31 94 ASN A C 1
ATOM 704 O O . ASN A 1 94 ? -0.730 -7.620 16.871 1.00 66.31 94 ASN A O 1
ATOM 708 N N . MET A 1 95 ? -1.848 -5.747 16.370 1.00 56.84 95 MET A N 1
ATOM 709 C CA . MET A 1 95 ? -0.613 -4.983 16.176 1.00 56.84 95 MET A CA 1
ATOM 710 C C . MET A 1 95 ? -0.246 -4.417 17.542 1.00 56.84 95 MET A C 1
ATOM 712 O O . MET A 1 95 ? -0.685 -3.338 17.925 1.00 56.84 95 MET A O 1
ATOM 716 N N . GLY A 1 96 ? 0.494 -5.199 18.325 1.00 45.53 96 GLY A N 1
ATOM 717 C CA . GLY A 1 96 ? 1.042 -4.716 19.580 1.00 45.53 96 GLY A CA 1
ATOM 718 C C . GLY A 1 96 ? 2.009 -3.564 19.312 1.00 45.53 96 GLY A C 1
ATOM 719 O O . GLY A 1 96 ? 3.019 -3.741 18.640 1.00 45.53 96 GLY A O 1
ATOM 720 N N . THR A 1 97 ? 1.769 -2.411 19.927 1.00 36.38 97 THR A N 1
ATOM 721 C CA . THR A 1 97 ? 2.740 -1.311 20.073 1.00 36.38 97 THR A CA 1
ATOM 722 C C . THR A 1 97 ? 3.927 -1.670 20.988 1.00 36.38 97 THR A C 1
ATOM 724 O O . THR A 1 97 ? 4.715 -0.812 21.378 1.00 36.38 97 THR A O 1
ATOM 727 N N . HIS A 1 98 ? 4.138 -2.956 21.278 1.00 34.22 98 HIS A N 1
ATOM 728 C CA . HIS A 1 98 ? 5.292 -3.475 22.003 1.00 34.22 98 HIS A CA 1
ATOM 729 C C . HIS A 1 98 ? 6.097 -4.421 21.112 1.00 34.22 98 HIS A C 1
ATOM 731 O O . HIS A 1 98 ? 6.014 -5.641 21.219 1.00 34.22 98 HIS A O 1
ATOM 737 N N . GLY A 1 99 ? 6.880 -3.814 20.219 1.00 31.19 99 GLY A N 1
ATOM 738 C CA . GLY A 1 99 ? 7.805 -4.515 19.328 1.00 31.19 99 GLY A CA 1
ATOM 739 C C . GLY A 1 99 ? 8.744 -3.611 18.525 1.00 31.19 99 GLY A C 1
ATOM 740 O O . GLY A 1 99 ? 9.356 -4.077 17.576 1.00 31.19 99 GLY A O 1
ATOM 741 N N . ALA A 1 100 ? 8.907 -2.330 18.880 1.00 34.53 100 ALA A N 1
ATOM 742 C CA . ALA A 1 100 ? 9.863 -1.426 18.226 1.00 34.53 100 ALA A CA 1
ATOM 743 C C . ALA A 1 100 ? 11.300 -1.607 18.763 1.00 34.53 100 ALA A C 1
ATOM 745 O O . ALA A 1 100 ? 11.967 -0.658 19.175 1.00 34.53 100 ALA A O 1
ATOM 746 N N . ARG A 1 101 ? 11.779 -2.852 18.798 1.00 32.06 101 ARG A N 1
ATOM 747 C CA . ARG A 1 101 ? 13.208 -3.175 18.894 1.00 32.06 101 ARG A CA 1
ATOM 748 C C . ARG A 1 101 ? 13.478 -4.340 17.950 1.00 32.06 101 ARG A C 1
ATOM 750 O O . ARG A 1 101 ? 13.382 -5.489 18.359 1.00 32.06 101 ARG A O 1
ATOM 757 N N . GLY A 1 102 ? 13.767 -4.016 16.691 1.00 30.12 102 GLY A N 1
ATOM 758 C CA . GLY A 1 102 ? 14.167 -4.990 15.667 1.00 30.12 102 GLY A CA 1
ATOM 759 C C . GLY A 1 102 ? 13.496 -4.825 14.303 1.00 30.12 102 GLY A C 1
ATOM 760 O O . GLY A 1 102 ? 13.894 -5.495 13.367 1.00 30.12 102 GLY A O 1
ATOM 761 N N . LEU A 1 103 ? 12.511 -3.935 14.177 1.00 38.41 103 LEU A N 1
ATOM 762 C CA . LEU A 1 103 ? 11.959 -3.498 12.897 1.00 38.41 103 LEU A CA 1
ATOM 763 C C . LEU A 1 103 ? 12.430 -2.059 12.711 1.00 38.41 103 LEU A C 1
ATOM 765 O O . LEU A 1 103 ? 12.205 -1.251 13.616 1.00 38.41 103 LEU A O 1
ATOM 769 N N . GLY A 1 104 ? 13.087 -1.718 11.601 1.00 45.78 104 GLY A N 1
ATOM 770 C CA . GLY A 1 104 ? 13.323 -0.316 11.232 1.00 45.78 104 GLY A CA 1
ATOM 771 C C . GLY A 1 104 ? 12.067 0.541 11.456 1.00 45.78 104 GLY A C 1
ATOM 772 O O . GLY A 1 104 ? 10.953 0.026 11.473 1.00 45.78 104 GLY A O 1
ATOM 773 N N . GLU A 1 105 ? 12.219 1.840 11.709 1.00 58.12 105 GLU A N 1
ATOM 774 C CA . GLU A 1 105 ? 11.100 2.697 12.117 1.00 58.12 105 GLU A CA 1
ATOM 775 C C . GLU A 1 105 ? 9.984 2.731 11.047 1.00 58.12 105 GLU A C 1
ATOM 777 O O . GLU A 1 105 ? 10.081 3.481 10.076 1.00 58.12 105 GLU A O 1
ATOM 782 N N . ILE A 1 106 ? 8.937 1.910 11.217 1.00 57.47 106 ILE A N 1
ATOM 783 C CA . ILE A 1 106 ? 7.740 1.896 10.368 1.00 57.47 106 ILE A CA 1
ATOM 784 C C . ILE A 1 106 ? 6.769 2.944 10.909 1.00 57.47 106 ILE A C 1
ATOM 786 O O . ILE A 1 106 ? 6.301 2.836 12.045 1.00 57.47 106 ILE A O 1
ATOM 790 N N . ARG A 1 107 ? 6.435 3.952 10.099 1.00 63.81 107 ARG A N 1
ATOM 791 C CA . ARG A 1 107 ? 5.436 4.972 10.456 1.00 63.81 107 ARG A CA 1
ATOM 792 C C . ARG A 1 107 ? 4.256 4.943 9.480 1.00 63.81 107 ARG A C 1
ATOM 794 O O . ARG A 1 107 ? 4.439 5.359 8.335 1.00 63.81 107 ARG A O 1
ATOM 801 N N . PRO A 1 108 ? 3.058 4.501 9.905 1.00 61.97 108 PRO A N 1
ATOM 802 C CA . PRO A 1 108 ? 1.868 4.556 9.064 1.00 61.97 108 PRO A CA 1
ATOM 803 C C . PRO A 1 108 ? 1.349 5.995 8.945 1.00 61.97 108 PRO A C 1
ATOM 805 O O . PRO A 1 108 ? 1.321 6.741 9.925 1.00 61.97 108 PRO A O 1
ATOM 808 N N . THR A 1 109 ? 0.917 6.384 7.750 1.00 59.44 109 THR A N 1
ATOM 809 C CA . THR A 1 109 ? 0.304 7.685 7.446 1.00 59.44 109 THR A CA 1
ATOM 810 C C . THR A 1 109 ? -0.919 7.471 6.558 1.00 59.44 109 THR A C 1
ATOM 812 O O . THR A 1 109 ? -0.815 6.736 5.582 1.00 59.44 109 THR A O 1
ATOM 815 N N . PRO A 1 110 ? -2.084 8.070 6.861 1.00 65.50 110 PRO A N 1
ATOM 816 C CA . PRO A 1 110 ? -3.244 7.978 5.981 1.00 65.50 110 PRO A CA 1
ATOM 817 C C . PRO A 1 110 ? -2.924 8.499 4.578 1.00 65.50 110 PRO A C 1
ATOM 819 O O . PRO A 1 110 ? -2.343 9.576 4.429 1.00 65.50 110 PRO A O 1
ATOM 822 N N . MET A 1 111 ? -3.345 7.757 3.558 1.00 70.50 111 MET A N 1
ATOM 823 C CA . MET A 1 111 ? -3.133 8.128 2.162 1.00 70.50 111 MET A CA 1
ATOM 824 C C . MET A 1 111 ? -3.881 9.417 1.804 1.00 70.50 111 MET A C 1
ATOM 826 O O . MET A 1 111 ? -4.970 9.703 2.316 1.00 70.50 111 MET A O 1
ATOM 830 N N . HIS A 1 112 ? -3.303 10.207 0.901 1.00 67.44 112 HIS A N 1
ATOM 831 C CA . HIS A 1 112 ? -3.813 11.534 0.575 1.00 67.44 112 HIS A CA 1
ATOM 832 C C . HIS A 1 112 ? -5.223 11.503 -0.046 1.00 67.44 112 HIS A C 1
ATOM 834 O O . HIS A 1 112 ? -5.545 10.690 -0.916 1.00 67.44 112 HIS A O 1
ATOM 840 N N . TYR A 1 113 ? -6.060 12.470 0.340 1.00 62.00 113 T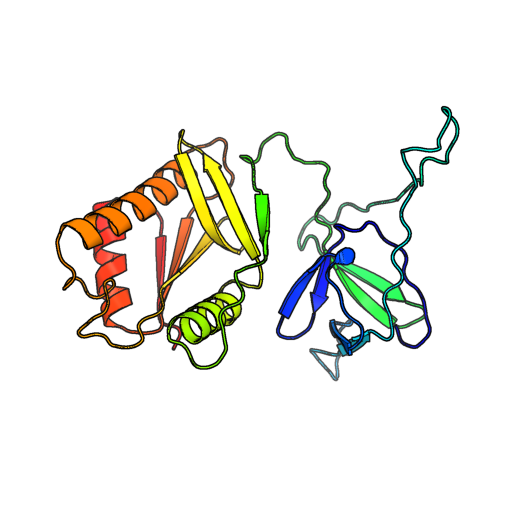YR A N 1
ATOM 841 C CA . TYR A 1 113 ? -7.329 12.736 -0.335 1.00 62.00 113 TYR A CA 1
ATOM 842 C C . TYR A 1 113 ? -7.122 13.734 -1.478 1.00 62.00 113 TYR A C 1
ATOM 844 O O . TYR A 1 113 ? -6.731 14.879 -1.251 1.00 62.00 113 TYR A O 1
ATOM 852 N N . ALA A 1 114 ? -7.439 13.334 -2.709 1.00 67.50 114 ALA A N 1
ATOM 853 C CA . ALA A 1 114 ? -7.505 14.247 -3.847 1.00 67.50 114 ALA A CA 1
ATOM 854 C C . ALA A 1 114 ? -8.953 14.591 -4.202 1.00 67.50 114 ALA A C 1
ATOM 856 O O . ALA A 1 114 ? -9.870 13.790 -4.022 1.00 67.50 114 ALA A O 1
ATOM 857 N N . LYS A 1 115 ? -9.153 15.788 -4.766 1.00 63.28 115 LYS A N 1
ATOM 858 C CA . LYS A 1 115 ? -10.465 16.227 -5.250 1.00 63.28 115 LYS A CA 1
ATOM 859 C C . LYS A 1 115 ? -11.018 15.213 -6.272 1.00 63.28 115 LYS A C 1
ATOM 861 O O . LYS A 1 115 ? -10.301 14.919 -7.236 1.00 63.28 115 LYS A O 1
ATOM 866 N N . PRO A 1 116 ? -12.269 14.738 -6.115 1.00 73.25 116 PRO A N 1
ATOM 867 C CA . PRO A 1 116 ? -12.876 13.777 -7.031 1.00 73.25 116 PRO A CA 1
ATOM 868 C C . PRO A 1 116 ? -12.845 14.236 -8.493 1.00 73.25 116 PRO A C 1
ATOM 870 O O . PRO A 1 116 ? -12.983 15.429 -8.783 1.00 73.25 116 PRO A O 1
ATOM 873 N N . GLY A 1 117 ? -12.689 13.277 -9.408 1.00 73.94 117 GLY A N 1
ATOM 874 C CA . GLY A 1 117 ? -12.690 13.504 -10.857 1.00 73.94 117 GLY A CA 1
ATOM 875 C C . GLY A 1 117 ? -11.358 13.987 -11.442 1.00 73.94 117 GLY A C 1
ATOM 876 O O . GLY A 1 117 ? -11.314 14.379 -12.606 1.00 73.94 117 GLY A O 1
ATOM 877 N N . THR A 1 118 ? -10.268 13.966 -10.672 1.00 83.38 118 THR A N 1
ATOM 878 C CA . THR A 1 118 ? -8.929 14.357 -11.142 1.00 83.38 118 THR A CA 1
ATOM 879 C C . THR A 1 118 ? -8.068 13.129 -11.454 1.00 83.38 118 THR A C 1
ATOM 881 O O . THR A 1 118 ? -8.327 12.033 -10.962 1.00 83.38 118 THR A O 1
ATOM 884 N N . LYS A 1 119 ? -6.994 13.298 -12.241 1.00 82.94 119 LYS A N 1
ATOM 885 C CA . LYS A 1 119 ? -5.980 12.239 -12.426 1.00 82.94 119 LYS A CA 1
ATOM 886 C C . LYS A 1 119 ? -5.413 11.759 -11.093 1.00 82.94 119 LYS A C 1
ATOM 888 O O . LYS A 1 119 ? -5.273 10.560 -10.886 1.00 82.94 119 LYS A O 1
ATOM 893 N N . ALA A 1 120 ? -5.144 12.698 -10.186 1.00 80.19 120 ALA A N 1
ATOM 894 C CA . ALA A 1 120 ? -4.680 12.391 -8.842 1.00 80.19 120 ALA A CA 1
ATOM 895 C C . ALA A 1 120 ? -5.705 11.552 -8.065 1.00 80.19 120 ALA A C 1
ATOM 897 O O . ALA A 1 120 ? -5.316 10.570 -7.448 1.00 80.19 120 ALA A O 1
ATOM 898 N N . SER A 1 121 ? -7.008 11.866 -8.132 1.00 82.88 121 SER A N 1
ATOM 899 C CA . SER A 1 121 ? -8.017 11.064 -7.421 1.00 82.88 121 SER A CA 1
ATOM 900 C C . SER A 1 121 ? -8.084 9.633 -7.929 1.00 82.88 121 SER A C 1
ATOM 902 O O . SER A 1 121 ? -8.104 8.725 -7.110 1.00 82.88 121 SER A O 1
ATOM 904 N N . ARG A 1 122 ? -8.018 9.421 -9.247 1.00 90.81 122 ARG A N 1
ATOM 905 C CA . ARG A 1 122 ? -7.984 8.071 -9.829 1.00 90.81 122 ARG A CA 1
ATOM 906 C C . ARG A 1 122 ? -6.718 7.299 -9.467 1.00 90.81 122 ARG A C 1
ATOM 908 O O . ARG A 1 122 ? -6.806 6.110 -9.196 1.00 90.81 122 ARG A O 1
ATOM 915 N N . ALA A 1 123 ? -5.565 7.967 -9.417 1.00 87.94 123 ALA A N 1
ATOM 916 C CA . ALA A 1 123 ? -4.322 7.348 -8.960 1.00 87.94 123 ALA A CA 1
ATOM 917 C C . ALA A 1 123 ? -4.417 6.914 -7.487 1.00 87.94 123 ALA A C 1
ATOM 919 O O . ALA A 1 123 ? -4.126 5.764 -7.180 1.00 87.94 123 ALA A O 1
ATOM 920 N N . TYR A 1 124 ? -4.915 7.781 -6.598 1.00 82.62 124 TYR A N 1
ATOM 921 C CA . TYR A 1 124 ? -5.111 7.425 -5.189 1.00 82.62 124 TYR A CA 1
ATOM 922 C C . TYR A 1 124 ? -6.223 6.387 -4.983 1.00 82.62 124 TYR A C 1
ATOM 924 O O . TYR A 1 124 ? -6.138 5.569 -4.077 1.00 82.62 124 TYR A O 1
ATOM 932 N N . GLU A 1 125 ? -7.289 6.401 -5.787 1.00 85.75 125 GLU A N 1
ATOM 933 C CA . GLU A 1 125 ? -8.315 5.348 -5.779 1.00 85.75 125 GLU A CA 1
ATOM 934 C C . GLU A 1 125 ? -7.713 3.996 -6.163 1.00 85.75 125 GLU A C 1
ATOM 936 O O . GLU A 1 125 ? -7.962 3.005 -5.479 1.00 85.75 125 GLU A O 1
ATOM 941 N N . TYR A 1 126 ? -6.881 3.977 -7.206 1.00 89.12 126 TYR A N 1
ATOM 942 C CA . TYR A 1 126 ? -6.153 2.789 -7.625 1.00 89.12 126 TYR A CA 1
ATOM 943 C C . TYR A 1 126 ? -5.198 2.293 -6.533 1.00 89.12 126 TYR A C 1
ATOM 945 O O . TYR A 1 126 ? -5.242 1.117 -6.187 1.00 89.12 126 TYR A O 1
ATOM 953 N N . GLN A 1 127 ? -4.386 3.179 -5.952 1.00 88.88 127 GLN A N 1
ATOM 954 C CA . GLN A 1 127 ? -3.464 2.855 -4.860 1.00 88.88 127 GLN A CA 1
ATOM 955 C C . GLN A 1 127 ? -4.235 2.253 -3.674 1.00 88.88 127 GLN A C 1
ATOM 957 O O . GLN A 1 127 ? -3.992 1.106 -3.310 1.00 88.88 127 GLN A O 1
ATOM 962 N N . ARG A 1 128 ? -5.292 2.925 -3.186 1.00 82.50 128 ARG A N 1
ATOM 963 C CA . ARG A 1 128 ? -6.124 2.410 -2.082 1.00 82.50 128 ARG A CA 1
ATOM 964 C C . ARG A 1 128 ? -6.732 1.040 -2.351 1.00 82.50 128 ARG A C 1
ATOM 966 O O . ARG A 1 128 ? -6.790 0.216 -1.442 1.00 82.50 128 ARG A O 1
ATOM 973 N N . ALA A 1 129 ? -7.190 0.801 -3.578 1.00 81.06 129 ALA A N 1
ATOM 974 C CA . ALA A 1 129 ? -7.786 -0.476 -3.957 1.00 81.06 129 ALA A CA 1
ATOM 975 C C . ALA A 1 129 ? -6.781 -1.641 -3.919 1.00 81.06 129 ALA A C 1
ATOM 977 O O . ALA A 1 129 ? -7.194 -2.781 -3.720 1.00 81.06 129 ALA A O 1
ATOM 978 N N . HIS A 1 130 ? -5.484 -1.365 -4.091 1.00 82.75 130 HIS A N 1
ATOM 979 C CA . HIS A 1 130 ? -4.445 -2.392 -4.209 1.00 82.75 130 HIS A CA 1
ATOM 980 C C . HIS A 1 130 ? -3.523 -2.496 -2.992 1.00 82.75 130 HIS A C 1
ATOM 982 O O . HIS A 1 130 ? -2.909 -3.543 -2.797 1.00 82.75 130 HIS A O 1
ATOM 988 N N . THR A 1 131 ? -3.406 -1.439 -2.189 1.00 81.00 131 THR A N 1
ATOM 989 C CA . THR A 1 131 ? -2.391 -1.354 -1.127 1.00 81.00 131 THR A CA 1
ATOM 990 C C . THR A 1 131 ? -2.964 -0.969 0.238 1.00 81.00 131 THR A C 1
ATOM 992 O O . THR A 1 131 ? -2.280 -1.093 1.251 1.00 81.00 131 THR A O 1
ATOM 995 N N . GLY A 1 132 ? -4.245 -0.587 0.292 1.00 71.69 132 GLY A N 1
ATOM 996 C CA . GLY A 1 132 ? -4.932 -0.179 1.515 1.00 71.69 132 GLY A CA 1
ATOM 997 C C . GLY A 1 132 ? -4.922 1.335 1.737 1.00 71.69 132 GLY A C 1
ATOM 998 O O . GLY A 1 132 ? -4.608 2.125 0.856 1.00 71.69 132 GLY A O 1
ATOM 999 N N . MET A 1 133 ? -5.346 1.774 2.922 1.00 66.06 133 MET A N 1
ATOM 1000 C CA . MET A 1 133 ? -5.609 3.196 3.197 1.00 66.06 133 MET A CA 1
ATOM 1001 C C . MET A 1 133 ? -4.425 3.974 3.784 1.00 66.06 133 MET A C 1
ATOM 1003 O O . MET A 1 133 ? -4.553 5.177 4.021 1.00 66.06 133 MET A O 1
ATOM 1007 N N . PHE A 1 134 ? -3.294 3.312 4.019 1.00 69.06 134 PHE A N 1
ATOM 1008 C CA . PHE A 1 134 ? -2.117 3.895 4.653 1.00 69.06 134 PHE A CA 1
ATOM 1009 C C . PHE A 1 134 ? -0.887 3.720 3.776 1.00 69.06 134 PHE A C 1
ATOM 1011 O O . PHE A 1 134 ? -0.716 2.677 3.161 1.00 69.06 134 PHE A O 1
ATOM 1018 N N . GLU A 1 135 ? -0.013 4.715 3.808 1.00 78.69 135 GLU A N 1
ATOM 1019 C CA . GLU A 1 135 ? 1.364 4.629 3.341 1.00 78.69 135 GLU A CA 1
ATOM 1020 C C . GLU A 1 135 ? 2.284 4.452 4.556 1.00 78.69 135 GLU A C 1
ATOM 102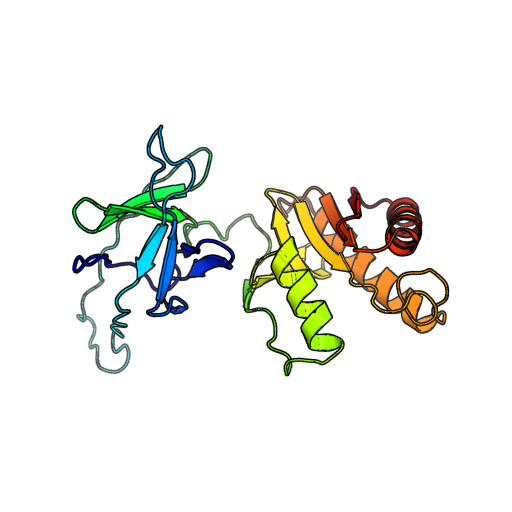2 O O . GLU A 1 135 ? 2.011 4.950 5.653 1.00 78.69 135 GLU A O 1
ATOM 1027 N N . PHE A 1 136 ? 3.394 3.754 4.375 1.00 80.94 136 PHE A N 1
ATOM 1028 C CA . PHE A 1 136 ? 4.312 3.388 5.441 1.00 80.94 136 PHE A CA 1
ATOM 1029 C C . PHE A 1 136 ? 5.678 3.975 5.143 1.00 80.94 136 PHE A C 1
ATOM 1031 O O . PHE A 1 136 ? 6.338 3.571 4.187 1.00 80.94 136 PHE A O 1
ATOM 1038 N N . LYS A 1 137 ? 6.143 4.901 5.984 1.00 85.25 137 LYS A N 1
ATOM 1039 C CA . LYS A 1 137 ? 7.553 5.279 5.943 1.00 85.25 137 LYS A CA 1
ATOM 1040 C C . LYS A 1 137 ? 8.358 4.139 6.546 1.00 85.25 137 LYS A C 1
ATOM 1042 O O . LYS A 1 137 ? 8.155 3.827 7.716 1.00 85.25 137 LYS A O 1
ATOM 1047 N N . VAL A 1 138 ? 9.265 3.564 5.771 1.00 82.19 138 VAL A N 1
ATOM 1048 C CA . VAL A 1 138 ? 10.174 2.497 6.189 1.00 82.19 138 VAL A CA 1
ATOM 1049 C C . VAL A 1 138 ? 11.605 3.003 6.079 1.00 82.19 138 VAL A C 1
ATOM 1051 O O . VAL A 1 138 ? 11.952 3.675 5.108 1.00 82.19 138 VAL A O 1
ATOM 1054 N N . THR A 1 139 ? 12.423 2.706 7.087 1.00 84.69 139 THR A N 1
ATOM 1055 C CA . THR A 1 139 ? 13.828 3.130 7.158 1.00 84.69 139 THR A CA 1
ATOM 1056 C C . THR A 1 139 ? 14.731 1.912 7.304 1.00 84.69 139 THR A C 1
ATOM 1058 O O . THR A 1 139 ? 14.471 1.071 8.163 1.00 84.69 139 THR A O 1
ATOM 1061 N N . GLY A 1 140 ? 15.783 1.842 6.491 1.00 84.00 140 GLY A N 1
ATOM 1062 C CA . GLY A 1 140 ? 16.744 0.738 6.437 1.00 84.00 140 GLY A CA 1
ATOM 1063 C C . GLY A 1 140 ? 17.860 1.044 5.437 1.00 84.00 140 GLY A C 1
ATOM 1064 O O . GLY A 1 140 ? 17.665 1.834 4.513 1.00 84.00 1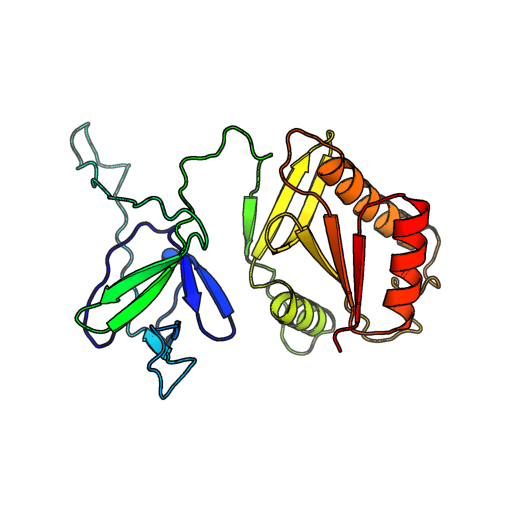40 GLY A O 1
ATOM 1065 N N . GLY A 1 141 ? 19.055 0.507 5.658 1.00 87.81 141 GLY A N 1
ATOM 1066 C CA . GLY A 1 141 ? 20.204 0.670 4.761 1.00 87.81 141 GLY A CA 1
ATOM 1067 C C . GLY A 1 141 ? 20.729 2.107 4.677 1.00 87.81 141 GLY A C 1
ATOM 1068 O O . GLY A 1 141 ? 21.382 2.470 3.705 1.00 87.81 141 GLY A O 1
ATOM 1069 N N . GLY A 1 142 ? 20.419 2.945 5.674 1.00 88.69 142 GLY A N 1
ATOM 1070 C CA . GLY A 1 142 ? 20.694 4.387 5.650 1.00 88.69 142 GLY A CA 1
ATOM 1071 C C . GLY A 1 142 ? 19.686 5.213 4.841 1.00 88.69 142 GLY A C 1
ATOM 1072 O O . GLY A 1 142 ? 19.826 6.432 4.777 1.00 88.69 142 GLY A O 1
ATOM 1073 N N . GLU A 1 143 ? 18.657 4.577 4.281 1.00 94.31 143 GLU A N 1
ATOM 1074 C CA . GLU A 1 143 ? 17.652 5.194 3.419 1.00 94.31 143 GLU A CA 1
ATOM 1075 C C . GLU A 1 143 ? 16.259 5.202 4.059 1.00 94.31 143 GLU A C 1
ATOM 1077 O O . GLU A 1 143 ? 15.983 4.536 5.061 1.00 94.31 143 GLU A O 1
ATOM 1082 N N . SER A 1 144 ? 15.347 5.977 3.468 1.00 90.00 144 SER A N 1
ATOM 1083 C CA . SER A 1 144 ? 13.919 5.940 3.795 1.00 90.00 144 SER A CA 1
ATOM 1084 C C . SER A 1 144 ? 13.068 5.857 2.536 1.00 90.00 144 SER A C 1
ATOM 1086 O O . SER A 1 144 ? 13.281 6.617 1.592 1.00 90.00 144 SER A O 1
ATOM 1088 N N . VAL A 1 145 ? 12.032 5.024 2.554 1.00 94.12 145 VAL A N 1
ATOM 1089 C CA . VAL A 1 145 ? 11.047 4.904 1.471 1.00 94.12 145 VAL A CA 1
ATOM 1090 C C . VAL A 1 145 ? 9.627 4.997 2.018 1.00 94.12 145 VAL A C 1
ATOM 1092 O O . VAL A 1 145 ? 9.388 4.684 3.181 1.00 94.12 145 VAL A O 1
ATOM 1095 N N . TRP A 1 146 ? 8.699 5.476 1.194 1.00 89.88 146 TRP A N 1
ATOM 1096 C CA . TRP A 1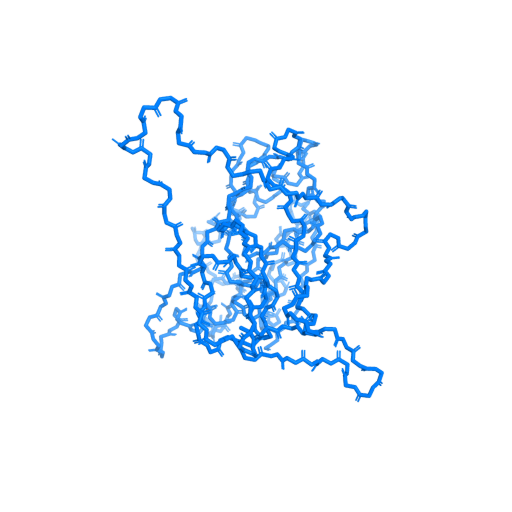 146 ? 7.270 5.425 1.482 1.00 89.88 146 TRP A CA 1
ATOM 1097 C C . TRP A 1 146 ? 6.680 4.280 0.674 1.00 89.88 146 TRP A C 1
ATOM 1099 O O . TRP A 1 146 ? 6.666 4.368 -0.546 1.00 89.88 146 TRP A O 1
ATOM 1109 N N . ALA A 1 147 ? 6.259 3.220 1.360 1.00 91.06 147 ALA A N 1
ATOM 1110 C CA . ALA A 1 147 ? 5.560 2.097 0.757 1.00 91.06 147 ALA A CA 1
ATOM 1111 C C . ALA A 1 147 ? 4.055 2.338 0.780 1.00 91.06 147 ALA A C 1
ATOM 1113 O O . ALA A 1 147 ? 3.507 2.700 1.820 1.00 91.06 147 ALA A O 1
ATOM 1114 N N . ASP A 1 148 ? 3.381 2.093 -0.337 1.00 88.94 148 ASP A N 1
ATOM 1115 C CA . ASP A 1 148 ? 1.929 2.255 -0.442 1.00 88.94 148 ASP A CA 1
ATOM 1116 C C . ASP A 1 148 ? 1.162 1.194 0.349 1.00 88.94 148 ASP A C 1
ATOM 1118 O O . ASP A 1 148 ? -0.015 1.378 0.648 1.00 88.94 148 ASP A O 1
ATOM 1122 N N . GLY A 1 149 ? 1.811 0.069 0.657 1.00 81.25 149 GLY A N 1
ATOM 1123 C CA . GLY A 1 149 ? 1.268 -1.015 1.463 1.00 81.25 149 GLY A CA 1
ATOM 1124 C C . GLY A 1 149 ? 2.349 -1.977 1.954 1.00 81.25 149 GLY A C 1
ATOM 1125 O O . GLY A 1 149 ? 3.505 -1.923 1.532 1.00 81.25 149 GLY A O 1
ATOM 1126 N N . ILE A 1 150 ? 1.956 -2.878 2.852 1.00 80.38 150 ILE A N 1
ATOM 1127 C CA . ILE A 1 150 ? 2.797 -3.963 3.370 1.00 80.38 150 ILE A CA 1
ATOM 1128 C C . ILE A 1 150 ? 1.985 -5.263 3.332 1.00 80.38 150 ILE A C 1
ATOM 1130 O O . ILE A 1 150 ? 0.868 -5.308 3.847 1.00 80.38 150 ILE A O 1
ATOM 1134 N N . ASP A 1 151 ? 2.556 -6.316 2.746 1.00 76.94 151 ASP A N 1
ATOM 1135 C CA . ASP A 1 151 ? 2.000 -7.675 2.680 1.00 76.94 151 ASP A CA 1
ATOM 1136 C C . ASP A 1 151 ? 3.016 -8.668 3.268 1.00 76.94 151 ASP A C 1
ATOM 1138 O O . ASP A 1 151 ? 3.942 -9.122 2.592 1.00 76.94 151 ASP A O 1
ATOM 1142 N N . GLY A 1 152 ? 2.900 -8.950 4.570 1.00 78.62 152 GLY A N 1
ATOM 1143 C CA . GLY A 1 152 ? 3.886 -9.751 5.301 1.00 78.62 152 GLY A CA 1
ATOM 1144 C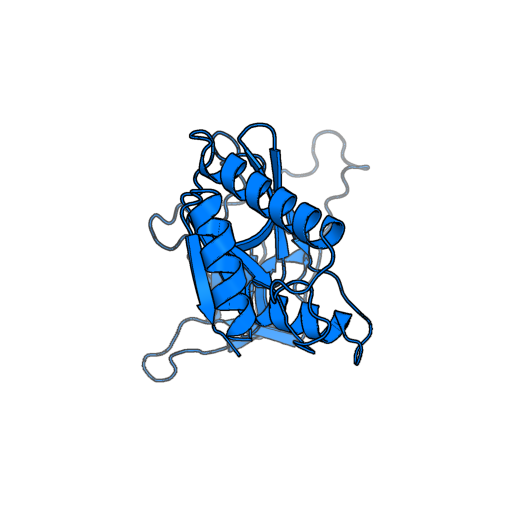 C . GLY A 1 152 ? 5.275 -9.102 5.278 1.00 78.62 152 GLY A C 1
ATOM 1145 O O . GLY A 1 152 ? 5.443 -7.981 5.752 1.00 78.62 152 GLY A O 1
ATOM 1146 N N . THR A 1 153 ? 6.262 -9.801 4.713 1.00 79.00 153 THR A N 1
ATOM 1147 C CA . THR A 1 153 ? 7.641 -9.313 4.502 1.00 79.00 153 THR A CA 1
ATOM 1148 C C . THR A 1 153 ? 7.816 -8.569 3.169 1.00 79.00 153 THR A C 1
ATOM 1150 O O . THR A 1 153 ? 8.935 -8.244 2.778 1.00 79.00 153 THR A O 1
ATOM 1153 N N . THR A 1 154 ? 6.730 -8.287 2.443 1.00 83.19 154 THR A N 1
ATOM 1154 C CA . THR A 1 154 ? 6.765 -7.617 1.134 1.00 83.19 154 THR A CA 1
ATOM 1155 C C . THR A 1 154 ? 6.322 -6.161 1.250 1.00 83.19 154 THR A C 1
ATOM 1157 O O . THR A 1 154 ? 5.213 -5.881 1.709 1.00 83.19 154 THR A O 1
ATOM 1160 N N . LEU A 1 155 ? 7.155 -5.231 0.782 1.00 89.19 155 LEU A N 1
ATOM 1161 C CA . LEU A 1 155 ? 6.755 -3.839 0.553 1.00 89.19 155 LEU A CA 1
ATOM 1162 C C . LEU A 1 155 ? 5.944 -3.756 -0.742 1.00 89.19 155 LEU A C 1
ATOM 1164 O O . LEU A 1 155 ? 6.305 -4.390 -1.731 1.00 89.19 155 LEU A O 1
ATOM 1168 N N . VAL A 1 156 ? 4.854 -2.992 -0.754 1.00 93.19 156 VAL A N 1
ATOM 1169 C CA . VAL A 1 156 ? 3.951 -2.882 -1.909 1.00 93.19 156 VAL A CA 1
ATOM 1170 C C . VAL A 1 156 ? 3.874 -1.433 -2.374 1.00 93.19 156 VAL A C 1
ATOM 1172 O O . VAL A 1 156 ? 3.711 -0.531 -1.557 1.00 93.19 156 VAL A O 1
ATOM 1175 N N . ASP A 1 157 ? 3.960 -1.225 -3.684 1.00 97.19 157 ASP A N 1
ATOM 1176 C CA . ASP A 1 157 ? 3.883 0.088 -4.326 1.00 97.19 157 ASP A CA 1
ATOM 1177 C C . ASP A 1 157 ? 2.992 0.007 -5.577 1.00 97.19 157 ASP A C 1
ATOM 1179 O O . ASP A 1 157 ? 3.129 -0.904 -6.402 1.00 97.19 157 ASP A O 1
ATOM 1183 N N . ALA A 1 158 ? 2.031 0.917 -5.702 1.00 96.12 158 ALA A N 1
ATOM 1184 C CA . ALA A 1 158 ? 1.064 0.948 -6.784 1.00 96.12 158 ALA A CA 1
ATOM 1185 C C . ALA A 1 158 ? 1.375 2.077 -7.772 1.00 96.12 158 ALA A C 1
ATOM 1187 O O . ALA A 1 158 ? 1.294 3.268 -7.475 1.00 96.12 158 ALA A O 1
ATOM 1188 N N . LYS A 1 159 ? 1.631 1.702 -9.027 1.00 94.94 159 LYS A N 1
ATOM 1189 C CA . LYS A 1 159 ? 1.980 2.637 -10.101 1.00 94.94 159 LYS A CA 1
ATOM 1190 C C . LYS A 1 159 ? 0.873 2.683 -11.153 1.00 94.94 159 LYS A C 1
ATOM 1192 O O . LYS A 1 159 ? 0.775 1.823 -12.032 1.00 94.94 159 LYS A O 1
ATOM 1197 N N . TYR A 1 160 ? 0.026 3.708 -11.053 1.00 95.12 160 TYR A N 1
ATOM 1198 C CA . TYR A 1 160 ? -1.119 3.925 -11.940 1.00 95.12 160 TYR A CA 1
ATOM 1199 C C . TYR A 1 160 ? -0.730 4.610 -13.260 1.00 95.12 160 TYR A C 1
ATOM 1201 O O . TYR A 1 160 ? -0.082 5.659 -13.287 1.00 95.12 160 TYR A O 1
ATOM 1209 N N . ILE A 1 161 ? -1.203 4.048 -14.370 1.00 94.75 161 ILE A N 1
ATOM 1210 C CA . ILE A 1 161 ? -1.028 4.538 -15.735 1.00 94.75 161 ILE A CA 1
ATOM 1211 C C . ILE A 1 161 ? -2.408 4.887 -16.293 1.00 94.75 161 ILE A C 1
ATOM 1213 O O . ILE A 1 161 ? -3.189 4.016 -16.666 1.00 94.75 161 ILE A O 1
ATOM 1217 N N . GLU A 1 162 ? -2.708 6.183 -16.377 1.00 92.50 162 GLU A N 1
ATOM 1218 C CA . GLU A 1 162 ? -3.915 6.657 -17.066 1.00 92.50 162 GLU A CA 1
ATOM 1219 C C . GLU A 1 162 ? -3.730 6.674 -18.585 1.00 92.50 162 GLU A C 1
ATOM 1221 O O . GLU A 1 162 ? -4.564 6.188 -19.341 1.00 92.50 162 GLU A O 1
ATOM 1226 N N . THR A 1 163 ? -2.648 7.304 -19.040 1.00 91.88 163 THR A N 1
ATOM 1227 C CA . THR A 1 163 ? -2.388 7.546 -20.458 1.00 91.88 163 THR A CA 1
ATOM 1228 C C . THR A 1 163 ? -0.979 7.064 -20.767 1.00 91.88 163 THR A C 1
ATOM 1230 O O . THR A 1 163 ? -0.025 7.747 -20.398 1.00 91.88 163 THR A O 1
ATOM 1233 N N . PRO A 1 164 ? -0.818 5.903 -21.427 1.00 90.56 164 PRO A N 1
ATOM 1234 C CA . PRO A 1 164 ? 0.497 5.308 -21.654 1.00 90.56 164 PRO A CA 1
ATOM 1235 C C . PRO A 1 164 ? 1.484 6.243 -22.358 1.00 90.56 164 PRO A C 1
ATOM 1237 O O . PRO A 1 164 ? 2.631 6.333 -21.949 1.00 90.56 164 PRO A O 1
ATOM 1240 N N . SER A 1 165 ? 1.037 7.013 -23.354 1.00 87.31 165 SER A N 1
ATOM 1241 C CA . SER A 1 165 ? 1.906 7.909 -24.133 1.00 87.31 165 SER A CA 1
ATOM 1242 C C . SER A 1 165 ? 2.491 9.090 -23.351 1.00 87.31 165 SER A C 1
ATOM 1244 O O . SER A 1 165 ? 3.430 9.723 -23.826 1.00 87.31 165 SER A O 1
ATOM 1246 N N . SER A 1 166 ? 1.942 9.413 -22.179 1.00 86.38 166 SER A N 1
ATOM 1247 C CA . SER A 1 166 ? 2.422 10.493 -21.306 1.00 86.38 166 SER A CA 1
ATOM 1248 C C . SER A 1 166 ? 2.776 10.002 -19.904 1.00 86.38 166 SER A C 1
ATOM 1250 O O . SER A 1 166 ? 2.996 10.803 -18.992 1.00 86.38 166 SER A O 1
ATOM 1252 N N . SER A 1 167 ? 2.806 8.684 -19.715 1.00 89.38 167 SER A N 1
ATOM 1253 C CA . SER A 1 167 ? 3.133 8.080 -18.438 1.00 89.38 167 SER A CA 1
ATOM 1254 C C . SER A 1 167 ? 4.646 8.071 -18.224 1.00 89.38 167 SER A C 1
ATOM 1256 O O . SER A 1 167 ? 5.392 7.751 -19.148 1.00 89.38 167 SER A O 1
ATOM 1258 N N . PRO A 1 168 ? 5.126 8.370 -17.007 1.00 87.12 168 PRO A N 1
ATOM 1259 C CA . PRO A 1 168 ? 6.527 8.146 -16.672 1.00 87.12 168 PRO A CA 1
ATOM 1260 C C . PRO A 1 168 ? 6.870 6.651 -16.570 1.00 87.12 168 PRO A C 1
ATOM 1262 O O . PRO A 1 168 ? 8.032 6.272 -16.635 1.00 87.12 168 PRO A O 1
ATOM 1265 N N . TYR A 1 169 ? 5.862 5.790 -16.435 1.00 92.12 169 TYR A N 1
ATOM 1266 C CA . TYR A 1 169 ? 6.020 4.366 -16.141 1.00 92.12 169 TYR A CA 1
ATOM 1267 C C . TYR A 1 169 ? 5.976 3.485 -17.395 1.00 92.12 169 TYR A C 1
ATOM 1269 O O . TYR A 1 169 ? 5.475 2.369 -17.356 1.00 92.12 169 TYR A O 1
ATOM 1277 N N . THR A 1 170 ? 6.412 4.007 -18.539 1.00 89.00 170 THR A N 1
ATOM 1278 C CA . THR A 1 170 ? 6.411 3.290 -19.830 1.00 89.00 170 THR A CA 1
ATOM 1279 C C . THR A 1 170 ? 7.772 3.330 -20.520 1.00 89.00 170 THR A C 1
ATOM 1281 O O . THR A 1 170 ? 7.872 2.982 -21.692 1.00 89.00 170 THR A O 1
ATOM 1284 N N . GLY A 1 171 ? 8.820 3.800 -19.831 1.00 81.06 171 GLY A N 1
ATOM 1285 C CA . GLY A 1 171 ? 10.173 3.943 -20.386 1.00 81.06 171 GLY A CA 1
ATOM 1286 C C . GLY A 1 171 ? 10.348 5.094 -21.380 1.00 81.06 171 GLY A C 1
ATOM 1287 O O . GLY A 1 171 ? 11.438 5.300 -21.899 1.00 81.06 171 GLY A O 1
ATOM 1288 N N . THR A 1 172 ? 9.295 5.871 -21.642 1.00 82.94 172 THR A N 1
ATOM 1289 C CA . THR A 1 172 ? 9.310 7.004 -22.584 1.00 82.94 172 THR A CA 1
ATOM 1290 C C . THR A 1 172 ? 9.503 8.357 -21.900 1.00 82.94 172 THR A C 1
ATOM 1292 O O . THR A 1 172 ? 9.454 9.394 -22.563 1.00 82.94 172 THR A O 1
ATOM 1295 N N . ALA A 1 173 ? 9.660 8.377 -20.574 1.00 79.81 173 ALA A N 1
ATOM 1296 C CA . ALA A 1 173 ? 9.840 9.611 -19.823 1.00 79.81 173 ALA A CA 1
ATOM 1297 C C . ALA A 1 173 ? 11.226 10.229 -20.094 1.00 79.81 173 ALA A C 1
ATOM 1299 O O . ALA A 1 173 ? 12.170 9.497 -20.394 1.00 79.81 173 ALA A O 1
ATOM 1300 N N . PRO A 1 174 ? 11.382 11.558 -19.950 1.00 78.12 174 PRO A N 1
ATOM 1301 C CA . PRO A 1 174 ? 12.696 12.196 -19.964 1.00 78.12 174 PRO A CA 1
ATOM 1302 C C . PRO A 1 174 ? 13.631 11.622 -18.889 1.00 78.12 174 PRO A C 1
ATOM 1304 O O . PRO A 1 174 ? 13.172 11.269 -17.801 1.00 78.12 174 PRO A O 1
ATOM 1307 N N . ASP A 1 175 ? 14.942 11.632 -19.144 1.00 82.56 175 ASP A N 1
ATOM 1308 C CA . ASP A 1 175 ? 15.961 11.029 -18.268 1.00 82.56 175 ASP A CA 1
ATOM 1309 C C . ASP A 1 175 ? 15.850 11.451 -16.799 1.00 82.56 175 ASP A C 1
ATOM 1311 O O . ASP A 1 175 ? 15.977 10.619 -15.906 1.00 82.56 175 ASP A O 1
ATOM 1315 N N . PHE A 1 176 ? 15.560 12.727 -16.526 1.00 73.38 176 PHE A N 1
ATOM 1316 C CA . PHE A 1 176 ? 15.431 13.218 -15.151 1.00 73.38 176 PHE A CA 1
ATOM 1317 C C . PHE A 1 176 ? 14.226 12.614 -14.407 1.00 73.38 176 PHE A C 1
ATOM 1319 O O . PHE A 1 176 ? 14.286 12.428 -13.193 1.00 73.38 176 PHE A O 1
ATOM 1326 N N . VAL A 1 177 ? 13.139 12.295 -15.118 1.00 74.56 177 VAL A N 1
ATOM 1327 C CA . VAL A 1 177 ? 11.953 11.644 -14.540 1.00 74.56 177 VAL A CA 1
ATOM 1328 C C . VAL A 1 177 ? 12.265 10.180 -14.253 1.00 74.56 177 VAL A C 1
ATOM 1330 O O . VAL A 1 177 ? 11.995 9.706 -13.152 1.00 74.56 177 VAL A O 1
ATOM 1333 N N . ASN A 1 178 ? 12.915 9.495 -15.200 1.00 82.38 178 ASN A N 1
ATOM 1334 C CA . ASN A 1 178 ? 13.373 8.118 -15.002 1.00 82.38 178 ASN A CA 1
ATOM 1335 C C . ASN A 1 178 ? 14.364 8.028 -13.833 1.00 82.38 178 ASN A C 1
ATOM 1337 O O . ASN A 1 178 ? 14.249 7.127 -13.008 1.00 82.38 178 ASN A O 1
ATOM 1341 N N . ALA A 1 179 ? 15.284 8.990 -13.703 1.00 85.56 179 ALA A N 1
ATOM 1342 C CA . ALA A 1 179 ? 16.244 9.044 -12.603 1.00 85.56 179 ALA A CA 1
ATOM 1343 C C . ALA A 1 179 ? 15.559 9.136 -11.230 1.00 85.56 179 ALA A C 1
ATOM 1345 O O . ALA A 1 179 ? 15.998 8.475 -10.294 1.00 85.56 179 ALA A O 1
ATOM 1346 N N . SER A 1 180 ? 14.462 9.894 -11.115 1.00 86.12 180 SER A N 1
ATOM 1347 C CA . SER A 1 180 ? 13.686 9.971 -9.871 1.00 86.12 180 SER A CA 1
ATOM 1348 C C . SER A 1 180 ? 13.008 8.646 -9.519 1.00 86.12 180 SER A C 1
ATOM 1350 O O . SER A 1 180 ? 12.952 8.289 -8.346 1.00 86.12 180 SER A O 1
ATOM 1352 N N . THR A 1 181 ? 12.483 7.919 -10.507 1.00 90.94 181 THR A N 1
ATOM 1353 C CA . THR A 1 181 ? 11.901 6.588 -10.273 1.00 90.94 181 THR A CA 1
ATOM 1354 C C . THR A 1 181 ? 12.983 5.573 -9.908 1.00 90.94 181 THR A C 1
ATOM 1356 O O . THR A 1 181 ? 12.798 4.785 -8.989 1.00 90.94 181 THR A O 1
ATOM 1359 N N . ILE A 1 182 ? 14.143 5.627 -10.565 1.00 92.88 182 ILE A N 1
ATOM 1360 C CA . ILE A 1 182 ? 15.291 4.774 -10.237 1.00 92.88 182 ILE A CA 1
ATOM 1361 C C . ILE A 1 182 ? 15.783 5.046 -8.809 1.00 92.88 182 ILE A C 1
ATOM 1363 O O . ILE A 1 182 ? 16.084 4.101 -8.085 1.00 92.88 182 ILE A O 1
ATOM 1367 N N . ASP A 1 183 ? 15.852 6.311 -8.386 1.00 93.81 183 ASP A N 1
ATOM 1368 C CA . ASP A 1 183 ? 16.211 6.684 -7.012 1.00 93.81 183 ASP A CA 1
ATOM 1369 C C . ASP A 1 183 ? 15.231 6.104 -5.983 1.00 93.81 183 ASP A C 1
ATOM 1371 O O . ASP A 1 183 ? 15.644 5.492 -4.999 1.00 93.81 183 ASP A O 1
ATOM 1375 N N . GLU A 1 184 ? 13.928 6.210 -6.247 1.00 95.25 184 GLU A N 1
ATOM 1376 C CA . GLU A 1 184 ? 12.893 5.589 -5.419 1.00 95.25 184 GLU A CA 1
ATOM 1377 C C . GLU A 1 184 ? 13.085 4.069 -5.306 1.00 95.25 184 GLU A C 1
ATOM 1379 O O . GLU A 1 184 ? 13.096 3.537 -4.194 1.00 95.25 184 GLU A O 1
ATOM 1384 N N . MET A 1 185 ? 13.316 3.372 -6.425 1.00 97.44 185 MET A N 1
ATOM 1385 C CA . MET A 1 185 ? 13.553 1.923 -6.408 1.00 97.44 185 MET A CA 1
ATOM 1386 C C . MET A 1 185 ? 14.846 1.562 -5.666 1.00 97.44 185 MET A C 1
ATOM 1388 O O . MET A 1 185 ? 14.872 0.587 -4.918 1.00 97.44 185 MET A O 1
ATOM 1392 N N . ARG A 1 186 ? 15.911 2.365 -5.780 1.00 97.69 186 ARG A N 1
ATOM 1393 C CA . ARG A 1 186 ? 17.146 2.161 -5.002 1.00 97.69 186 ARG A CA 1
ATOM 1394 C C . ARG A 1 186 ? 16.907 2.256 -3.500 1.00 97.69 186 ARG A C 1
ATOM 1396 O O . ARG A 1 186 ? 17.481 1.459 -2.763 1.00 97.69 186 ARG A O 1
ATOM 1403 N N . ARG A 1 187 ? 16.043 3.170 -3.046 1.00 97.94 187 ARG A N 1
ATOM 1404 C CA . ARG A 1 187 ? 15.672 3.276 -1.625 1.00 97.94 187 ARG A CA 1
ATOM 1405 C C . ARG A 1 187 ? 14.909 2.041 -1.144 1.00 97.94 187 ARG A C 1
ATOM 1407 O O . ARG A 1 187 ? 15.201 1.558 -0.055 1.00 97.94 187 ARG A O 1
ATOM 1414 N N . TYR A 1 188 ? 14.020 1.469 -1.963 1.00 97.94 188 TYR A N 1
ATOM 1415 C CA . TYR A 1 188 ? 13.437 0.152 -1.668 1.00 97.94 188 TYR A CA 1
ATOM 1416 C C . TYR A 1 188 ? 14.506 -0.940 -1.562 1.00 97.94 188 TYR A C 1
ATOM 1418 O O . TYR A 1 188 ? 14.509 -1.695 -0.593 1.00 97.94 188 TYR A O 1
ATOM 1426 N N . GLY A 1 189 ? 15.435 -0.999 -2.521 1.00 97.31 189 GLY A N 1
ATOM 1427 C CA . GLY A 1 189 ? 16.535 -1.964 -2.509 1.00 97.31 189 GLY A CA 1
ATOM 1428 C C . GLY A 1 189 ? 17.415 -1.857 -1.261 1.00 97.31 189 GLY A C 1
ATOM 1429 O O . GLY A 1 189 ? 17.736 -2.876 -0.660 1.00 97.31 189 GLY A O 1
ATOM 1430 N N . ALA A 1 190 ? 17.753 -0.639 -0.830 1.00 96.62 190 ALA A N 1
ATOM 1431 C CA . ALA A 1 190 ? 18.538 -0.397 0.381 1.00 96.62 190 ALA A CA 1
ATOM 1432 C C . ALA A 1 190 ? 17.811 -0.851 1.655 1.00 96.62 190 ALA A C 1
ATOM 1434 O O . ALA A 1 190 ? 18.433 -1.443 2.532 1.00 96.62 190 ALA A O 1
ATOM 1435 N N . VAL A 1 191 ? 16.498 -0.613 1.738 1.00 94.44 191 VAL A N 1
ATOM 1436 C CA . VAL A 1 191 ? 15.667 -1.091 2.851 1.00 94.44 191 VAL A CA 1
ATOM 1437 C C . VAL A 1 191 ? 15.619 -2.619 2.877 1.00 94.44 191 VAL A C 1
ATOM 1439 O O . VAL A 1 191 ? 15.842 -3.199 3.930 1.00 94.44 191 VAL A O 1
ATOM 1442 N N . ILE A 1 192 ? 15.375 -3.269 1.736 1.00 94.56 192 ILE A N 1
ATOM 1443 C CA . ILE A 1 192 ? 15.265 -4.737 1.633 1.00 94.56 192 ILE A CA 1
ATOM 1444 C C . ILE A 1 192 ? 16.610 -5.436 1.885 1.00 94.56 192 ILE A C 1
ATOM 1446 O O . ILE A 1 192 ? 16.647 -6.533 2.430 1.00 94.56 192 ILE A O 1
ATOM 1450 N N . ALA A 1 193 ? 17.724 -4.818 1.491 1.00 92.88 193 ALA A N 1
ATOM 1451 C CA . ALA A 1 193 ? 19.061 -5.374 1.695 1.00 92.88 193 ALA A CA 1
ATOM 1452 C C . ALA A 1 193 ? 19.594 -5.194 3.128 1.00 92.88 193 ALA A C 1
ATOM 1454 O O . ALA A 1 193 ? 20.671 -5.700 3.441 1.00 92.88 193 ALA A O 1
ATOM 1455 N N . ASP A 1 194 ? 18.897 -4.441 3.980 1.00 87.69 194 ASP A N 1
ATOM 1456 C CA . ASP A 1 194 ? 19.291 -4.238 5.369 1.00 87.69 194 ASP A CA 1
ATOM 1457 C C . ASP A 1 194 ? 18.734 -5.355 6.258 1.00 87.69 194 ASP A C 1
ATOM 1459 O O . ASP A 1 194 ? 17.529 -5.417 6.514 1.00 87.69 194 ASP A O 1
ATOM 1463 N N . ASP A 1 195 ? 19.640 -6.185 6.783 1.00 83.00 195 ASP A N 1
ATOM 1464 C CA . ASP A 1 195 ? 19.358 -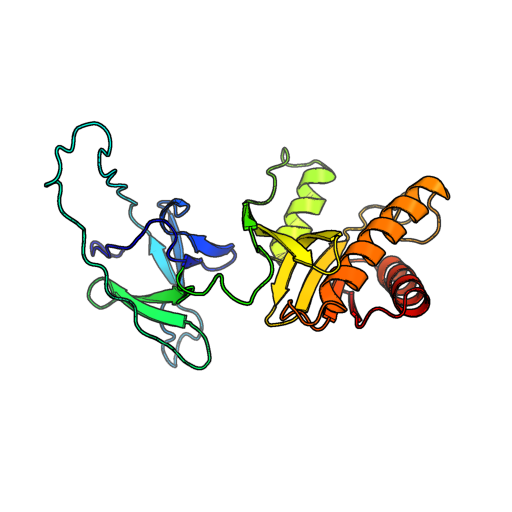7.286 7.714 1.00 83.00 195 ASP A CA 1
ATOM 1465 C C . ASP A 1 195 ? 18.674 -6.829 9.020 1.00 83.00 195 ASP A C 1
ATOM 1467 O O . ASP A 1 195 ? 18.128 -7.648 9.762 1.00 83.00 195 ASP A O 1
ATOM 1471 N N . ALA A 1 196 ? 18.716 -5.529 9.344 1.00 77.81 196 ALA A N 1
ATOM 1472 C CA . ALA A 1 196 ? 17.981 -4.957 10.471 1.00 77.81 196 ALA A CA 1
ATOM 1473 C C . ALA A 1 196 ? 16.492 -4.714 10.164 1.00 77.81 196 ALA A C 1
ATOM 1475 O O . ALA A 1 196 ? 15.726 -4.347 11.062 1.00 77.81 196 ALA A O 1
ATOM 1476 N N . THR A 1 197 ? 16.069 -4.885 8.913 1.00 78.44 197 THR A N 1
ATOM 1477 C CA . THR A 1 197 ? 14.661 -4.877 8.521 1.00 78.44 197 THR A CA 1
ATOM 1478 C C . THR A 1 197 ? 14.146 -6.307 8.368 1.00 78.44 197 THR A C 1
ATOM 1480 O O . THR A 1 197 ? 14.905 -7.261 8.249 1.00 78.44 197 THR A O 1
ATOM 1483 N N . SER A 1 198 ? 12.825 -6.475 8.392 1.00 80.06 198 SER A N 1
ATOM 1484 C CA . SER A 1 198 ? 12.182 -7.769 8.115 1.00 80.06 198 SER A CA 1
ATOM 1485 C C . SER A 1 198 ? 11.582 -7.833 6.711 1.00 80.06 198 SER A C 1
ATOM 1487 O O . SER A 1 198 ? 10.729 -8.680 6.455 1.00 80.06 198 SER A O 1
ATOM 1489 N N . PHE A 1 199 ? 11.961 -6.911 5.822 1.00 83.62 199 PHE A N 1
ATOM 1490 C CA . PHE A 1 199 ? 11.429 -6.868 4.465 1.00 83.62 199 PHE A CA 1
ATOM 1491 C C . PHE A 1 199 ? 12.334 -7.644 3.520 1.00 83.62 199 PHE A C 1
ATOM 1493 O O . PHE A 1 199 ? 13.529 -7.400 3.449 1.00 83.62 199 PHE A O 1
ATOM 1500 N N . GLU A 1 200 ? 11.741 -8.568 2.776 1.00 86.56 200 GLU A N 1
ATOM 1501 C CA . GLU A 1 200 ? 12.460 -9.510 1.916 1.00 86.56 200 GLU A CA 1
ATOM 1502 C C . GLU A 1 200 ? 12.274 -9.192 0.432 1.00 86.56 200 GLU A C 1
ATOM 1504 O O . GLU A 1 200 ? 13.055 -9.648 -0.402 1.00 86.56 200 GLU A O 1
ATOM 1509 N N . SER A 1 201 ? 11.220 -8.449 0.072 1.00 92.88 201 SER A N 1
ATOM 1510 C CA . SER A 1 201 ? 10.928 -8.152 -1.329 1.00 92.88 201 SER A CA 1
ATOM 1511 C C . SER A 1 201 ? 10.050 -6.921 -1.546 1.00 92.88 201 SER A C 1
ATOM 1513 O O . SER A 1 201 ? 9.411 -6.405 -0.626 1.00 92.88 201 SER A O 1
ATOM 1515 N N . LEU A 1 202 ? 10.011 -6.471 -2.801 1.00 98.38 202 LEU A N 1
ATOM 1516 C CA . LEU A 1 202 ? 9.119 -5.433 -3.312 1.00 98.38 202 LEU A CA 1
ATOM 1517 C C . LEU A 1 202 ? 8.068 -6.035 -4.258 1.00 98.38 202 LEU A C 1
ATOM 1519 O O . LEU A 1 202 ? 8.368 -6.874 -5.108 1.00 98.38 202 LEU A O 1
ATOM 1523 N N . ARG A 1 203 ? 6.828 -5.561 -4.184 1.00 98.25 203 ARG A N 1
ATOM 1524 C CA . ARG A 1 203 ? 5.788 -5.822 -5.179 1.00 98.25 203 ARG A CA 1
ATOM 1525 C C . ARG A 1 203 ? 5.322 -4.512 -5.795 1.00 98.25 203 ARG A C 1
ATOM 1527 O O . ARG A 1 203 ? 4.677 -3.712 -5.124 1.00 98.25 203 ARG A O 1
ATOM 1534 N N . ILE A 1 204 ? 5.576 -4.344 -7.089 1.00 98.44 204 ILE A N 1
ATOM 1535 C CA . ILE A 1 204 ? 4.965 -3.272 -7.876 1.00 98.44 204 ILE A CA 1
ATOM 1536 C C . ILE A 1 204 ? 3.634 -3.764 -8.444 1.00 98.44 204 ILE A C 1
ATOM 1538 O O . ILE A 1 204 ? 3.581 -4.798 -9.116 1.00 98.44 204 ILE A O 1
ATOM 1542 N N . VAL A 1 205 ? 2.561 -3.010 -8.221 1.00 97.56 205 VAL A N 1
ATOM 1543 C CA . VAL A 1 205 ? 1.231 -3.279 -8.782 1.00 97.56 205 VAL A CA 1
ATOM 1544 C C . VAL A 1 205 ? 0.885 -2.186 -9.788 1.00 97.56 205 VAL A C 1
ATOM 1546 O O . VAL A 1 205 ? 0.834 -1.006 -9.452 1.00 97.56 205 VAL A O 1
ATOM 1549 N N . THR A 1 206 ? 0.618 -2.546 -11.040 1.00 98.06 206 THR A N 1
ATOM 1550 C CA . THR A 1 206 ? 0.310 -1.574 -12.102 1.00 98.06 206 THR A CA 1
ATOM 1551 C C . THR A 1 206 ? -0.860 -2.032 -12.964 1.00 98.06 206 THR A C 1
ATOM 1553 O O . THR A 1 206 ? -1.063 -3.227 -13.158 1.00 98.06 206 THR A O 1
ATOM 1556 N N . ASN A 1 207 ? -1.623 -1.088 -13.509 1.00 97.12 207 ASN A N 1
ATOM 1557 C CA . ASN A 1 207 ? -2.830 -1.358 -14.294 1.00 97.12 207 ASN A CA 1
ATOM 1558 C C . ASN A 1 207 ? -2.570 -1.500 -15.799 1.00 97.12 207 ASN A C 1
ATOM 1560 O O . ASN A 1 207 ? -3.515 -1.630 -16.576 1.00 97.12 207 ASN A O 1
ATOM 1564 N N . HIS A 1 208 ? -1.311 -1.435 -16.245 1.00 97.00 208 HIS A N 1
ATOM 1565 C CA . HIS A 1 208 ? -0.997 -1.444 -17.670 1.00 97.00 208 HIS A CA 1
ATOM 1566 C C . HIS A 1 208 ? 0.239 -2.302 -18.004 1.00 97.00 208 HIS A C 1
ATOM 1568 O O . HIS A 1 208 ? 1.269 -2.164 -17.341 1.00 97.00 208 HIS A O 1
ATOM 1574 N N . PRO A 1 209 ? 0.207 -3.128 -19.075 1.00 96.38 209 PRO A N 1
ATOM 1575 C CA . PRO A 1 209 ? 1.316 -4.019 -19.444 1.00 96.38 209 PRO A CA 1
ATOM 1576 C C . PRO A 1 209 ? 2.661 -3.316 -19.663 1.00 96.38 209 PRO A C 1
ATOM 1578 O O . PRO A 1 209 ? 3.688 -3.812 -19.223 1.00 96.38 209 PRO A O 1
ATOM 1581 N N . ALA A 1 210 ? 2.662 -2.128 -20.275 1.00 94.69 210 ALA A N 1
ATOM 1582 C CA . ALA A 1 210 ? 3.896 -1.352 -20.455 1.00 94.69 210 ALA A CA 1
ATOM 1583 C C . ALA A 1 210 ? 4.568 -0.964 -19.120 1.00 94.69 210 ALA A C 1
ATOM 1585 O O . ALA A 1 210 ? 5.790 -0.877 -19.057 1.00 94.69 210 ALA A O 1
ATOM 1586 N N . GLY A 1 211 ? 3.788 -0.783 -18.046 1.00 96.25 211 GLY A N 1
ATOM 1587 C CA . GLY A 1 211 ? 4.335 -0.601 -16.699 1.00 96.25 211 GLY A CA 1
ATOM 1588 C C . GLY A 1 211 ? 4.999 -1.867 -16.179 1.00 96.25 211 GLY A C 1
ATOM 1589 O O . GLY A 1 211 ? 6.055 -1.801 -15.559 1.00 96.25 211 GLY A O 1
ATOM 1590 N N . VAL A 1 212 ? 4.423 -3.030 -16.489 1.00 97.00 212 VAL A N 1
ATOM 1591 C CA . VAL A 1 212 ? 4.994 -4.324 -16.104 1.00 97.00 212 VAL A CA 1
ATOM 1592 C C . VAL A 1 212 ? 6.377 -4.513 -16.717 1.00 97.00 212 VAL A C 1
ATOM 1594 O O . VAL A 1 212 ? 7.315 -4.850 -16.002 1.00 97.00 212 VAL A O 1
ATOM 1597 N N . GLU A 1 213 ? 6.510 -4.283 -18.022 1.00 95.00 213 GLU A N 1
ATOM 1598 C CA . GLU A 1 213 ? 7.791 -4.403 -18.729 1.00 95.00 213 GLU A CA 1
ATOM 1599 C C . GLU A 1 213 ? 8.823 -3.400 -18.199 1.00 95.00 213 GLU A C 1
ATOM 1601 O O . GLU A 1 213 ? 9.951 -3.786 -17.894 1.00 95.00 2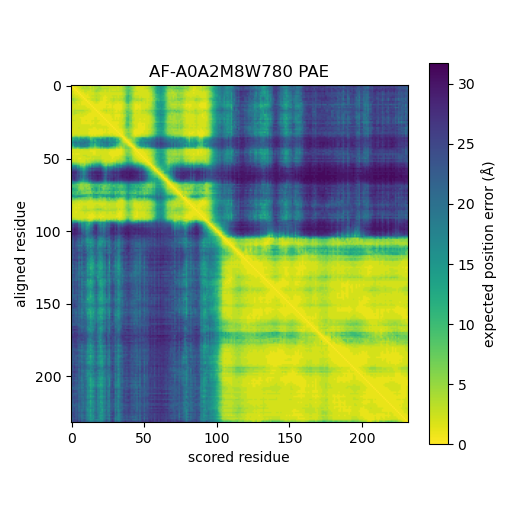13 GLU A O 1
ATOM 1606 N N . TYR A 1 214 ? 8.415 -2.139 -18.018 1.00 95.06 214 TYR A N 1
ATOM 1607 C CA . TYR A 1 214 ? 9.278 -1.070 -17.519 1.00 95.06 214 TYR A CA 1
ATOM 1608 C C . TYR A 1 214 ? 9.845 -1.366 -16.124 1.00 95.06 214 TYR A C 1
ATOM 1610 O O . TYR A 1 214 ? 11.060 -1.315 -15.928 1.00 95.06 214 TYR A O 1
ATOM 1618 N N . PHE A 1 215 ? 8.987 -1.709 -15.159 1.00 97.38 215 PHE A N 1
ATOM 1619 C CA . PHE A 1 215 ? 9.438 -1.967 -13.792 1.00 97.38 215 PHE A CA 1
ATOM 1620 C C . PHE A 1 215 ? 10.192 -3.286 -13.659 1.00 97.38 215 PHE A C 1
ATOM 1622 O O . PHE A 1 215 ? 11.137 -3.334 -12.882 1.00 97.38 215 PHE A O 1
ATOM 1629 N N . ARG A 1 216 ? 9.842 -4.337 -14.418 1.00 97.19 216 ARG A N 1
ATOM 1630 C CA . ARG A 1 216 ? 10.623 -5.588 -14.401 1.00 97.19 216 ARG A CA 1
ATOM 1631 C C . ARG A 1 216 ? 12.060 -5.340 -14.832 1.00 97.19 216 ARG A C 1
ATOM 1633 O O . ARG A 1 216 ? 12.960 -5.648 -14.066 1.00 97.19 216 ARG A O 1
ATOM 1640 N N . GLY A 1 217 ? 12.258 -4.703 -15.990 1.00 95.06 217 GLY A N 1
ATOM 1641 C CA . GLY A 1 217 ? 13.603 -4.377 -16.468 1.00 95.06 217 GLY A CA 1
ATOM 1642 C C . GLY A 1 217 ? 14.383 -3.527 -15.463 1.00 95.06 217 GLY A C 1
ATOM 1643 O O . GLY A 1 217 ? 15.519 -3.847 -15.135 1.00 95.06 217 GLY A O 1
ATOM 1644 N N . MET A 1 218 ? 13.745 -2.497 -14.897 1.00 95.56 218 MET A N 1
ATOM 1645 C CA . MET A 1 218 ? 14.383 -1.638 -13.894 1.00 95.56 218 MET A CA 1
ATOM 1646 C C . MET A 1 218 ? 14.788 -2.391 -12.619 1.00 95.56 218 MET A C 1
ATOM 1648 O O . MET A 1 218 ? 15.875 -2.164 -12.097 1.00 95.56 218 MET A O 1
ATOM 1652 N N . LEU A 1 219 ? 13.912 -3.240 -12.080 1.00 97.38 219 LEU A N 1
ATOM 1653 C CA . LEU A 1 219 ? 14.167 -3.961 -10.830 1.00 97.38 219 LEU A CA 1
ATOM 1654 C C . LEU A 1 219 ? 15.217 -5.060 -11.021 1.00 97.38 219 LEU A C 1
ATOM 1656 O O . LEU A 1 219 ? 16.060 -5.235 -10.141 1.00 97.38 219 LEU A O 1
ATOM 1660 N N . ASP A 1 220 ? 15.212 -5.720 -12.183 1.00 97.00 220 ASP A N 1
ATOM 1661 C CA . ASP A 1 220 ? 16.237 -6.686 -12.583 1.00 97.00 220 ASP A CA 1
ATOM 1662 C C . ASP A 1 220 ? 17.614 -6.005 -12.698 1.00 97.00 220 ASP A C 1
ATOM 1664 O O . ASP A 1 220 ? 18.587 -6.485 -12.114 1.00 97.00 220 ASP A O 1
ATOM 1668 N N . ASP A 1 221 ? 17.693 -4.845 -13.363 1.00 96.12 221 ASP A N 1
ATOM 1669 C CA . ASP A 1 221 ? 18.931 -4.060 -13.499 1.00 96.12 221 ASP A CA 1
ATOM 1670 C C . ASP A 1 221 ? 19.474 -3.571 -12.143 1.00 96.12 221 ASP A C 1
ATOM 1672 O O . ASP A 1 221 ? 20.687 -3.445 -11.953 1.00 96.12 221 ASP A O 1
ATOM 1676 N N . LEU A 1 222 ? 18.582 -3.289 -11.189 1.00 96.56 222 LEU A N 1
ATOM 1677 C CA . LEU A 1 222 ? 18.938 -2.888 -9.826 1.00 96.56 222 LEU A CA 1
ATOM 1678 C C . LEU A 1 222 ? 19.215 -4.080 -8.893 1.00 96.56 222 LEU A C 1
ATOM 1680 O O . LEU A 1 222 ? 19.692 -3.863 -7.779 1.00 96.56 222 LEU A O 1
ATOM 1684 N N . GLY A 1 223 ? 18.930 -5.315 -9.318 1.00 97.44 223 GLY A N 1
ATOM 1685 C CA . GLY A 1 223 ? 19.104 -6.522 -8.508 1.00 97.44 223 GLY A CA 1
ATOM 1686 C C . GLY A 1 223 ? 18.200 -6.581 -7.273 1.00 97.44 223 GLY A C 1
ATOM 1687 O O . GLY A 1 223 ? 18.588 -7.163 -6.261 1.00 97.44 223 GLY A O 1
ATOM 1688 N N . ILE A 1 224 ? 17.020 -5.957 -7.323 1.00 97.88 224 ILE A N 1
ATOM 1689 C CA . ILE A 1 224 ? 16.090 -5.896 -6.187 1.00 97.88 224 ILE A CA 1
ATOM 1690 C C . ILE A 1 224 ? 15.191 -7.140 -6.210 1.00 97.88 224 ILE A C 1
ATOM 1692 O O . ILE A 1 224 ? 14.527 -7.372 -7.222 1.00 97.88 224 ILE A O 1
ATOM 1696 N N . PRO A 1 225 ? 15.093 -7.921 -5.114 1.00 97.50 225 PRO A N 1
ATOM 1697 C CA . PRO A 1 225 ? 14.129 -9.014 -5.017 1.00 97.50 225 PRO A CA 1
ATOM 1698 C C . PRO A 1 225 ? 12.704 -8.470 -5.154 1.00 97.50 225 PRO A C 1
ATOM 1700 O O . PRO A 1 225 ? 12.187 -7.814 -4.246 1.00 97.50 225 PRO A O 1
ATOM 1703 N N . ALA A 1 226 ? 12.070 -8.692 -6.306 1.00 97.56 226 ALA A N 1
ATOM 1704 C CA . ALA A 1 226 ? 10.788 -8.068 -6.578 1.00 97.56 226 ALA A CA 1
ATOM 1705 C C . ALA A 1 226 ? 9.868 -8.859 -7.509 1.00 97.56 226 ALA A C 1
ATOM 1707 O O . ALA A 1 226 ? 10.284 -9.705 -8.299 1.00 97.56 226 ALA A O 1
ATOM 1708 N N . THR A 1 227 ? 8.581 -8.529 -7.433 1.00 97.69 227 THR A N 1
ATOM 1709 C CA . THR A 1 227 ? 7.552 -8.976 -8.374 1.00 97.69 227 THR A CA 1
ATOM 1710 C C . THR A 1 227 ? 6.826 -7.775 -8.965 1.00 97.69 227 THR A C 1
ATOM 1712 O O . THR A 1 227 ? 6.631 -6.758 -8.302 1.00 97.69 227 THR A O 1
ATOM 1715 N N . VAL A 1 228 ? 6.396 -7.896 -10.223 1.00 98.31 228 VAL A N 1
ATOM 1716 C CA . VAL A 1 228 ? 5.557 -6.885 -10.878 1.00 98.31 228 VAL A CA 1
ATOM 1717 C C . VAL A 1 228 ? 4.269 -7.535 -11.356 1.00 98.31 228 VAL A C 1
ATOM 1719 O O . VAL A 1 228 ? 4.299 -8.463 -12.179 1.00 98.31 228 VAL A O 1
ATOM 1722 N N . VAL A 1 229 ? 3.152 -7.051 -10.816 1.00 96.56 229 VAL A N 1
ATOM 1723 C CA . VAL A 1 229 ? 1.807 -7.603 -10.987 1.00 96.56 229 VAL A CA 1
ATOM 1724 C C . VAL A 1 229 ? 0.962 -6.649 -11.827 1.00 96.56 229 VAL A C 1
ATOM 1726 O O . VAL A 1 229 ? 0.870 -5.458 -11.532 1.00 96.56 229 VAL A O 1
ATOM 1729 N N . LEU A 1 230 ? 0.330 -7.192 -12.869 1.00 97.44 230 LEU A N 1
ATOM 1730 C CA . LEU A 1 230 ? -0.700 -6.494 -13.633 1.00 97.44 230 LEU A CA 1
ATOM 1731 C C . LEU A 1 230 ? -2.041 -6.628 -12.905 1.00 97.44 230 LEU A C 1
ATOM 1733 O O . LEU A 1 230 ? -2.527 -7.748 -12.747 1.00 97.44 230 LEU A O 1
ATOM 1737 N N . SER A 1 231 ? -2.639 -5.510 -12.505 1.00 94.50 231 SER A N 1
ATOM 1738 C CA . SER A 1 231 ? -3.955 -5.454 -11.864 1.00 94.50 231 SER A CA 1
ATOM 1739 C C . SER A 1 231 ? -4.749 -4.273 -12.440 1.00 94.50 231 SER A C 1
ATOM 1741 O O . SER A 1 231 ? -4.469 -3.136 -12.069 1.00 94.50 231 SER A O 1
ATOM 1743 N N . PRO A 1 232 ? -5.623 -4.498 -13.439 1.00 87.31 232 PRO A N 1
ATOM 1744 C CA . PRO A 1 232 ? -6.314 -3.433 -14.170 1.00 87.31 232 PRO A CA 1
ATOM 1745 C C . PRO A 1 232 ? -7.444 -2.750 -13.388 1.00 87.31 232 PRO A C 1
ATOM 1747 O O . PRO A 1 232 ? -8.121 -3.431 -12.586 1.00 87.31 232 PRO A O 1
#

Secondary structure (DSSP, 8-state):
-TT------TT-EEEETTTEEEEGGG--TT-EEEEPPBTTBSSEEEE----------TTT--TTS----------TTTSEEEEEETTEEEEEE---S---SSS---EEEEPPPPPTTSHHHHHHHHHHHHH-SEEEEEEETTEEEEESEEETTEEEEEE--S-GGG-GGGS-S-HHHHHHHHHHHHHHHHHHT-TTS---EEEEEESSHHHHHHHHHHHHHHT--EEEEE--

pLDDT: mean 79.35, std 16.88, range [30.12, 98.44]

Sequence (232 aa):
INGQRVTTTDEHPFMVAGLGWIAARDLRAGDLLVTAADPTTPTATVRLDAVDIERADRAGAGETDSDVTVYNVHVHAHHSYYVLAGDTAVLVHNMGTHGARGLGEIRPTPMHYAKPGTKASRAYEYQRAHTGMFEFKVTGGGESVWADGIDGTTLVDAKYIETPSSSPYTGTAPDFVNASTIDEMRRYGAVIADDATSFESLRIVTNHPAGVEYFRGMLDDLGIPATVVLSP

Solvent-accessible surface area (backbone atoms only — not comparable to full-atom values): 13391 Å² total; per-residue (Å²): 54,88,92,30,74,78,87,77,60,56,75,44,25,34,35,26,66,98,54,43,76,39,32,50,70,75,57,51,59,67,43,37,33,28,29,68,55,47,101,91,37,84,76,35,67,44,56,31,67,66,75,86,85,85,78,83,65,79,87,74,52,61,104,74,64,77,82,80,84,78,88,86,74,92,54,94,82,80,34,53,50,70,48,62,27,72,92,47,37,36,37,30,44,58,76,64,92,80,60,88,78,67,48,39,67,71,45,80,41,77,55,78,87,51,66,83,95,37,75,64,22,55,39,44,52,52,31,36,76,76,37,35,56,36,29,31,38,40,37,23,65,94,34,66,36,77,27,37,17,73,60,89,40,26,40,26,39,60,55,72,60,91,48,69,97,78,27,69,57,47,75,75,39,57,68,73,59,46,49,54,53,52,50,54,52,49,26,48,38,33,24,40,70,17,84,61,32,72,35,68,32,39,35,42,38,19,48,38,71,57,35,41,55,39,52,46,54,54,35,60,76,68,68,38,58,64,48,66,45,84,56,115

Radius of gyration: 20.64 Å; Cα contacts (8 Å, |Δi|>4): 422; chains: 1; bounding box: 47×40×64 Å

InterPro domains:
  IPR036844 Hint domain superfamily [SSF51294] (2-94)